Protein AF-A0A0S8H2I6-F1 (afdb_monomer)

Foldseek 3Di:
DVVPDDFFWAQDPQRDIDGDDDDPDDDPVDDDDDDQVVVVVVVVCLLVCVPHDPVVSVQQQAFDADPVRDTHQGGNQWGWDAALNWIKTWDKDADAQKIWIWIDGSVQRDIDIDIGRHRVQPPLQPCVLRDPLSGLVSLVCCLPPPCCVSDPDRQDDQDLPDALVNSLVSLVPDPDPSSSVSVLSNLNSVLSNCVVNVVLPSNVSSVVSSLVNFQDDAVVVVVPFAWFDWDWQDDAFDKDKDKGFDQFWFWKKKKAKAFADVPDGAKWKFKAQPVPRDTPGIDDPVQWDAQDKRSRITIHIDIDIDGGGMMMIIIGHHDQDGRPRHSTTAGRNSIHTMTMGGPGDPDDD

Solvent-accessible surface area (backbone atoms only — not comparable to full-atom values): 19709 Å² total; per-residue (Å²): 117,78,90,76,57,77,72,29,21,32,69,49,99,85,58,49,81,41,83,49,61,76,86,88,62,72,60,98,89,48,58,88,82,84,50,65,67,58,51,51,52,52,48,54,35,57,77,65,39,71,87,40,58,70,69,59,48,50,52,28,63,35,58,35,69,46,99,88,68,46,81,40,42,34,29,66,88,26,35,31,42,78,54,97,90,39,60,38,44,30,50,72,44,62,56,75,18,25,14,34,44,38,42,32,30,73,96,73,76,42,75,48,72,49,77,46,45,29,19,75,79,34,70,60,32,48,48,88,78,41,44,66,57,35,28,57,70,48,41,55,49,36,57,70,75,69,42,58,88,75,45,100,56,83,83,82,85,78,64,83,85,57,58,62,69,62,40,46,56,57,56,73,67,55,82,51,73,70,57,50,55,52,49,55,35,51,53,52,20,52,30,32,53,28,54,70,59,66,39,62,65,62,24,49,50,47,49,51,44,46,51,70,77,60,41,49,58,65,73,68,72,49,69,86,44,54,75,68,50,76,49,64,69,41,38,64,65,38,80,48,77,48,77,42,73,37,96,47,69,39,38,30,32,42,40,31,28,29,36,40,51,96,95,47,77,60,23,45,29,36,34,26,36,64,85,81,65,47,74,78,47,65,71,46,83,88,66,38,45,77,33,39,60,34,83,38,25,26,27,30,78,47,78,47,79,46,65,51,43,50,31,31,43,36,39,39,32,46,84,59,72,27,44,98,48,59,59,56,56,60,33,34,48,67,63,26,31,32,37,35,26,54,54,58,81,77,76,84,125

Radius of gyration: 23.84 Å; Cα contacts (8 Å, |Δi|>4): 651; chains: 1; bounding box: 60×49×67 Å

Sequence (349 aa):
MLSRLAKPYEIDQSGNVELGEYPTYFGTSAGLVSSAADLAEYYTAIDRNVFLSPEIQQLAFTPAISTAGDTLPYGLGWFTQDYLGVRLIWHYGYWTCNSSLIVKVPEQNLSFVILTNTNALSHGFSLGTGDVLTSPAAIAFLQTFVLPDKFAQPMPEIDWTVPEDAIIGQLDAIADPQLIELIKKELMAEWSIYNVRGDAETKGKLFRVYSQSFAKGGVRELSGLREIARIEEVGNSQDLTEEFSLSEDSEIRVYAVGEIVPGRVYDSGWIEDAGTGETVWQMTEANTEHAGGAVSNKRADQVITLRAGTYRLRYTSDRGHAFGDWQAFPPDDVFWGIVVFDATPRQRR

Secondary structure (DSSP, 8-state):
-GGGSPPPEEE-TTS-EEE-------SSSS-----HHHHHHHHHHHHTTSSS-HHHHHHHTSPPB-TTSPBPSB-SS-EEEEETTEEEEEEEEE-SS-EEEEEEEGGGTEEEEEEESSSTTTGGGTGGGS-GGGSHHHHHHHHHHTSGGG-SSPPPPP-TTS-HHHHHHHHHT---HHHHHHHHHHHHHHHHHHHHTT-HHHHHHHHHHHHHHT--SGGGGGTTSEEEEEE-S--TT-EEEEEEEESS-EEEEEEEEEEEETTEESSEEEEEETTT--EEEE--GGG-EE-SSSTTEEEEEEEEEE-SEEEEEEEE--SSEETTEESSPPPTT---EEEEEE-------

pLDDT: mean 93.0, std 7.24, range [37.38, 98.88]

Mean predicted aligned error: 5.42 Å

Nearest PDB structures (foldseek):
  1ei5-assembly1_A  TM=8.703E-01  e=1.756E-03  Brucella anthropi
  5awq-assembly1_A  TM=4.355E-01  e=3.680E-02  Arthrobacter globiformis
  1xu1-assembly1_A  TM=3.965E-01  e=4.852E-02  Mus musculus
  8dsn-assembly1_A  TM=3.966E-01  e=4.344E-02  Rattus norvegicus
  4gwm-assembly1_A  TM=3.354E-01  e=1.732E-01  Homo sapiens

Structure (mmCIF, N/CA/C/O backbone):
data_AF-A0A0S8H2I6-F1
#
_entry.id   AF-A0A0S8H2I6-F1
#
loop_
_atom_site.group_PDB
_atom_site.id
_atom_site.type_symbol
_atom_site.label_atom_id
_atom_site.label_alt_id
_atom_site.label_comp_id
_atom_site.label_asym_id
_atom_site.label_entity_id
_atom_site.label_seq_id
_atom_site.pdbx_PDB_ins_code
_atom_site.Cartn_x
_atom_site.Cartn_y
_atom_site.Cartn_z
_atom_site.occupancy
_atom_site.B_iso_or_equiv
_atom_site.auth_seq_id
_atom_site.auth_comp_id
_atom_site.auth_asym_id
_atom_site.auth_atom_id
_atom_site.pdbx_PDB_model_num
ATOM 1 N N . MET A 1 1 ? 20.048 18.349 -30.475 1.00 53.38 1 MET A N 1
ATOM 2 C CA . MET A 1 1 ? 19.687 17.699 -29.196 1.00 53.38 1 MET A CA 1
ATOM 3 C C . MET A 1 1 ? 18.181 17.777 -28.941 1.00 53.38 1 MET A C 1
ATOM 5 O O . MET A 1 1 ? 17.577 16.728 -28.800 1.00 53.38 1 MET A O 1
ATOM 9 N N . LEU A 1 2 ? 17.550 18.961 -29.019 1.00 60.31 2 LEU A N 1
ATOM 10 C CA . 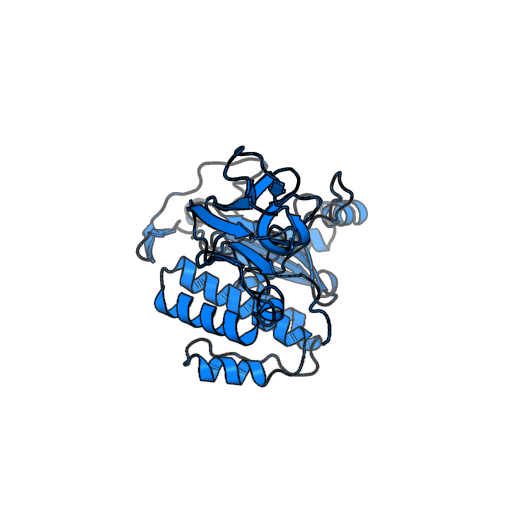LEU A 1 2 ? 16.093 19.130 -28.819 1.00 60.31 2 LEU A CA 1
ATOM 11 C C . LEU A 1 2 ? 15.193 18.347 -29.797 1.00 60.31 2 LEU A C 1
ATOM 13 O O . LEU A 1 2 ? 14.105 17.933 -29.425 1.00 60.31 2 LEU A O 1
ATOM 17 N N . SER A 1 3 ? 15.645 18.086 -31.028 1.00 70.25 3 SER A N 1
ATOM 18 C CA . SER A 1 3 ? 14.860 17.356 -32.040 1.00 70.25 3 SER A CA 1
ATOM 19 C C . SER A 1 3 ? 14.659 15.861 -31.755 1.00 70.25 3 SER A C 1
ATOM 21 O O . SER A 1 3 ? 13.902 15.216 -32.472 1.00 70.25 3 SER A O 1
ATOM 23 N N . ARG A 1 4 ? 15.352 15.299 -30.752 1.00 84.00 4 ARG A N 1
ATOM 24 C CA . ARG A 1 4 ? 15.238 13.882 -30.357 1.00 84.00 4 ARG A CA 1
ATOM 25 C C . ARG A 1 4 ? 14.504 13.690 -29.026 1.00 84.00 4 ARG A C 1
ATOM 27 O O . ARG A 1 4 ? 14.413 12.559 -28.564 1.00 84.00 4 ARG A O 1
ATOM 34 N N . LEU A 1 5 ? 14.012 14.766 -28.406 1.00 89.44 5 LEU A N 1
ATOM 35 C CA . LEU A 1 5 ? 13.217 14.654 -27.187 1.00 89.44 5 LEU A CA 1
ATOM 36 C C . LEU A 1 5 ? 11.829 14.106 -27.519 1.00 89.44 5 LEU A C 1
ATOM 38 O O . LEU A 1 5 ? 11.195 14.535 -28.486 1.00 89.44 5 LEU A O 1
ATOM 42 N N . ALA A 1 6 ? 11.362 13.159 -26.708 1.00 92.94 6 ALA A N 1
ATOM 43 C CA . ALA A 1 6 ? 9.978 12.719 -26.766 1.00 92.94 6 ALA A CA 1
ATOM 44 C C . ALA A 1 6 ? 9.063 13.896 -26.405 1.00 92.94 6 ALA A C 1
ATOM 46 O O . ALA A 1 6 ? 9.362 14.652 -25.480 1.00 92.94 6 ALA A O 1
ATOM 47 N N . LYS A 1 7 ? 7.948 14.047 -27.128 1.00 94.06 7 LYS A N 1
ATOM 48 C CA . LYS A 1 7 ? 6.952 15.068 -26.788 1.00 94.06 7 LYS A CA 1
ATOM 49 C C . LYS A 1 7 ? 6.357 14.763 -25.406 1.00 94.06 7 LYS A C 1
ATOM 51 O O . LYS A 1 7 ? 5.991 13.605 -25.201 1.00 94.06 7 LYS A O 1
ATOM 56 N N . PRO A 1 8 ? 6.257 15.752 -24.507 1.00 94.69 8 PRO A N 1
ATOM 57 C CA . PRO A 1 8 ? 5.658 15.586 -23.189 1.00 94.69 8 PRO A CA 1
ATOM 58 C C . PRO A 1 8 ? 4.136 15.487 -23.311 1.00 94.69 8 PRO A C 1
ATOM 60 O O . PRO A 1 8 ? 3.534 16.286 -24.029 1.00 94.69 8 PRO A O 1
ATOM 63 N N . TYR A 1 9 ? 3.519 14.537 -22.613 1.00 95.12 9 TYR A N 1
ATOM 64 C CA . TYR A 1 9 ? 2.065 14.446 -22.519 1.00 95.12 9 TYR A CA 1
ATOM 65 C C . TYR A 1 9 ? 1.595 14.330 -21.071 1.00 95.12 9 TYR A C 1
ATOM 67 O O . TYR A 1 9 ? 2.236 13.679 -20.244 1.00 95.12 9 TYR A O 1
ATOM 75 N N . GLU A 1 10 ? 0.443 14.930 -20.803 1.00 92.00 10 GLU A N 1
ATOM 76 C CA . GLU A 1 10 ? -0.303 14.814 -19.552 1.00 92.00 10 GLU A CA 1
ATOM 77 C C . GLU A 1 10 ? -1.594 14.042 -19.804 1.00 92.00 10 GLU A C 1
ATOM 79 O O . GLU A 1 10 ? -2.058 13.935 -20.942 1.00 92.00 10 GLU A O 1
ATOM 84 N N . ILE A 1 11 ? -2.150 13.480 -18.735 1.00 86.12 11 ILE A N 1
ATOM 85 C CA . ILE A 1 11 ? -3.463 12.846 -18.754 1.00 86.12 11 ILE A CA 1
ATOM 86 C C . ILE A 1 11 ? -4.372 13.721 -17.899 1.00 86.12 11 ILE A C 1
ATOM 88 O O . ILE A 1 11 ? -4.097 13.913 -16.712 1.00 86.12 11 ILE A O 1
ATOM 92 N N . ASP A 1 12 ? -5.407 14.295 -18.510 1.00 82.88 12 ASP A N 1
ATOM 93 C CA . ASP A 1 12 ? -6.373 15.128 -17.795 1.00 82.88 12 ASP A CA 1
ATOM 94 C C . ASP A 1 12 ? -7.268 14.284 -16.862 1.00 82.88 12 ASP A C 1
ATOM 96 O O . ASP A 1 12 ? -7.236 13.051 -16.856 1.00 82.88 12 ASP A O 1
ATOM 100 N N . GLN A 1 13 ? -8.116 14.945 -16.068 1.00 76.44 13 GLN A N 1
ATOM 101 C CA . GLN A 1 13 ? -9.042 14.261 -15.150 1.00 76.44 13 GLN A CA 1
ATOM 102 C C . GLN A 1 13 ? -10.087 13.380 -15.858 1.00 76.44 13 GLN A C 1
ATOM 104 O O . GLN A 1 13 ? -10.720 12.552 -15.211 1.00 76.44 13 GLN A O 1
ATOM 109 N N . SER A 1 14 ? -10.287 13.570 -17.164 1.00 78.94 14 SER A N 1
ATOM 110 C CA . SER A 1 14 ? -11.195 12.774 -17.996 1.00 78.94 14 SER A CA 1
ATOM 111 C C . SER A 1 14 ? -10.474 11.625 -18.716 1.00 78.94 14 SER A C 1
ATOM 113 O O . SER A 1 14 ? -11.109 10.896 -19.477 1.00 78.94 14 SER A O 1
ATOM 115 N N . GLY A 1 15 ? -9.164 11.455 -18.501 1.00 80.00 15 GLY A N 1
ATOM 116 C CA . GLY A 1 15 ? -8.346 10.437 -19.154 1.00 80.00 15 GLY A CA 1
ATOM 117 C C . GLY A 1 15 ? -7.851 10.812 -20.557 1.00 80.00 15 GLY A C 1
ATOM 118 O O . GLY A 1 15 ? -7.288 9.958 -21.245 1.00 80.00 15 GLY A O 1
ATOM 119 N N . ASN A 1 16 ? -8.039 12.056 -21.007 1.00 87.19 16 ASN A N 1
ATOM 120 C CA . ASN A 1 16 ? -7.559 12.505 -22.312 1.00 87.19 16 ASN A CA 1
ATOM 121 C C . ASN A 1 16 ? -6.059 12.794 -22.268 1.00 87.19 16 ASN A C 1
ATOM 123 O O . ASN A 1 16 ? -5.551 13.388 -21.319 1.00 87.19 16 ASN A O 1
ATOM 127 N N . VAL A 1 17 ? -5.357 12.407 -23.334 1.00 90.69 17 VAL A N 1
ATOM 128 C CA . VAL A 1 17 ? -3.927 12.680 -23.495 1.00 90.69 17 VAL A CA 1
ATOM 129 C C . VAL A 1 17 ? -3.740 14.036 -24.169 1.00 90.69 17 VAL A C 1
ATOM 131 O O . VAL A 1 17 ? -4.123 14.213 -25.328 1.00 90.69 17 VAL A O 1
ATOM 134 N N . GLU A 1 18 ? -3.098 14.969 -23.475 1.00 93.94 18 GLU A N 1
ATOM 135 C CA . GLU A 1 18 ? -2.852 16.330 -23.956 1.00 93.94 18 GLU A CA 1
ATOM 136 C C . GLU A 1 18 ? -1.356 16.645 -24.011 1.00 93.94 18 GLU A C 1
ATOM 138 O O . GLU A 1 18 ? -0.551 16.053 -23.294 1.00 93.94 18 GLU A O 1
ATOM 143 N N . LEU A 1 19 ? -0.957 17.559 -24.901 1.00 95.44 19 LEU A N 1
ATOM 144 C CA . LEU A 1 19 ? 0.434 18.006 -24.977 1.00 95.44 19 LEU A CA 1
ATOM 145 C C . LEU A 1 19 ? 0.762 18.831 -23.728 1.00 95.44 19 LEU A C 1
ATOM 147 O O . LEU A 1 19 ? 0.140 19.865 -23.506 1.00 95.44 19 LEU A O 1
ATOM 151 N N . GLY A 1 20 ? 1.761 18.397 -22.966 1.00 93.12 20 GLY A N 1
ATOM 152 C CA . GLY A 1 20 ? 2.201 19.094 -21.763 1.00 93.12 20 GLY A CA 1
ATOM 153 C C . GLY A 1 20 ? 3.473 19.915 -21.961 1.00 93.12 20 GLY A C 1
ATOM 154 O O . GLY A 1 20 ? 3.880 20.234 -23.085 1.00 93.12 20 GLY A O 1
ATOM 155 N N . GLU A 1 21 ? 4.135 20.238 -20.852 1.00 90.94 21 GLU A N 1
ATOM 156 C CA . GLU A 1 21 ? 5.370 21.022 -20.838 1.00 90.94 21 GLU A CA 1
ATOM 157 C C . GLU A 1 21 ? 6.612 20.168 -20.546 1.00 90.94 21 GLU A C 1
ATOM 159 O O . GLU A 1 21 ? 6.580 19.150 -19.850 1.00 90.94 21 GLU A O 1
ATOM 164 N N . TYR A 1 22 ? 7.757 20.591 -21.085 1.00 89.75 22 TYR A N 1
ATOM 165 C CA . TYR A 1 22 ? 9.032 19.979 -20.721 1.00 89.75 22 TYR A CA 1
ATOM 166 C C . TYR A 1 22 ? 9.434 20.385 -19.295 1.00 89.75 22 TYR A C 1
ATOM 168 O O . TYR A 1 22 ? 9.243 21.544 -18.923 1.00 89.75 22 TYR A O 1
ATOM 176 N N . PRO A 1 23 ? 10.073 19.490 -18.519 1.00 83.44 23 PRO A N 1
ATOM 177 C CA . PRO A 1 23 ? 10.643 19.854 -17.227 1.00 83.44 23 PRO A CA 1
ATOM 178 C C . PRO A 1 23 ? 11.638 21.006 -17.361 1.00 83.44 23 PRO A C 1
ATOM 180 O O . PRO A 1 23 ? 12.507 20.994 -18.234 1.00 83.44 23 PRO A O 1
ATOM 183 N N . THR A 1 24 ? 11.531 21.987 -16.469 1.00 86.81 24 THR A N 1
ATOM 184 C CA . THR A 1 24 ? 12.386 23.186 -16.463 1.00 86.81 24 THR A CA 1
ATOM 185 C C . THR A 1 24 ? 13.454 23.164 -15.370 1.00 86.81 24 THR A C 1
ATOM 187 O O . THR A 1 24 ? 14.323 24.032 -15.337 1.00 86.81 24 THR A O 1
ATOM 190 N N . TYR A 1 25 ? 13.422 22.167 -14.485 1.00 88.25 25 TYR A N 1
ATOM 191 C CA . TYR A 1 25 ? 14.364 22.019 -13.381 1.00 88.25 25 TYR A CA 1
ATOM 192 C C . TYR A 1 25 ? 15.457 20.996 -13.688 1.00 88.25 25 TYR A C 1
ATOM 194 O O . TYR A 1 25 ? 15.199 19.920 -14.230 1.00 88.25 25 TYR A O 1
ATOM 202 N N . PHE A 1 26 ? 16.666 21.317 -13.240 1.00 90.06 26 PHE A N 1
ATOM 203 C CA . PHE A 1 26 ? 17.804 20.413 -13.210 1.00 90.06 26 PHE A CA 1
ATOM 204 C C . PHE A 1 26 ? 18.563 20.596 -11.895 1.00 90.06 26 PHE A C 1
ATOM 206 O O . PHE A 1 26 ? 18.906 21.720 -11.523 1.00 90.06 26 PHE A O 1
ATOM 213 N N . GLY A 1 27 ? 18.841 19.498 -11.201 1.00 91.75 27 GLY A N 1
ATOM 214 C CA . GLY A 1 27 ? 19.544 19.488 -9.926 1.00 91.75 27 GLY A CA 1
ATOM 215 C C . GLY A 1 27 ? 20.014 18.090 -9.535 1.00 91.75 27 GLY A C 1
ATOM 216 O O . GLY A 1 27 ? 19.912 17.136 -10.300 1.00 91.75 27 GLY A O 1
ATOM 217 N N . THR A 1 28 ? 20.538 17.960 -8.318 1.00 90.94 28 THR A N 1
ATOM 218 C CA . THR A 1 28 ? 21.069 16.686 -7.802 1.00 90.94 28 THR A CA 1
ATOM 219 C C . THR A 1 28 ? 19.991 15.642 -7.512 1.00 90.94 28 THR A C 1
ATOM 221 O O . THR A 1 28 ? 20.315 14.465 -7.408 1.00 90.94 28 THR A O 1
ATOM 224 N N . SER A 1 29 ? 18.727 16.053 -7.390 1.00 88.94 29 SER A N 1
ATOM 225 C CA . SER A 1 29 ? 17.589 15.163 -7.141 1.00 88.94 29 SER A CA 1
ATOM 226 C C . SER A 1 29 ? 16.792 14.803 -8.399 1.00 88.94 29 SER A C 1
ATOM 228 O O . SER A 1 29 ? 16.103 13.788 -8.397 1.00 88.94 29 SER A O 1
ATOM 230 N N . ALA A 1 30 ? 16.842 15.623 -9.458 1.00 90.81 30 ALA A N 1
ATOM 231 C CA . ALA A 1 30 ? 16.014 15.447 -10.653 1.00 90.81 30 ALA A CA 1
ATOM 232 C C . ALA A 1 30 ? 16.525 16.250 -11.862 1.00 90.81 30 ALA A C 1
ATOM 234 O O . ALA A 1 30 ? 17.269 17.218 -11.720 1.00 90.81 30 ALA A O 1
ATOM 235 N N . GLY A 1 31 ? 16.063 15.879 -13.061 1.00 89.19 31 GLY A N 1
ATOM 236 C CA . GLY A 1 31 ? 16.286 16.628 -14.307 1.00 89.19 31 GLY A CA 1
ATOM 237 C C . GLY A 1 31 ? 17.248 15.974 -15.301 1.00 89.19 31 GLY A C 1
ATOM 238 O O . GLY A 1 31 ? 17.422 16.490 -16.403 1.00 89.19 31 GLY A O 1
ATOM 239 N N . LEU A 1 32 ? 17.855 14.830 -14.964 1.00 91.31 32 LEU A N 1
ATOM 240 C CA . LEU A 1 32 ? 18.628 14.056 -15.934 1.00 91.31 32 LEU A CA 1
ATOM 241 C C . LEU A 1 32 ? 17.714 13.580 -17.076 1.00 91.31 32 LEU A C 1
ATOM 243 O O . LEU A 1 32 ? 16.704 12.922 -16.838 1.00 91.31 32 LEU A O 1
ATOM 247 N N . VAL A 1 33 ? 18.100 13.885 -18.315 1.00 90.75 33 VAL A N 1
ATOM 248 C CA . VAL A 1 33 ? 17.405 13.442 -19.530 1.00 90.75 33 VAL A CA 1
ATOM 249 C C . VAL A 1 33 ? 18.309 12.479 -20.286 1.00 90.75 33 VAL A C 1
ATOM 251 O O . VAL A 1 33 ? 19.472 12.785 -20.545 1.00 90.75 33 VAL A O 1
ATOM 254 N N . SER A 1 34 ? 17.778 11.311 -20.639 1.00 93.06 34 SER A N 1
ATOM 255 C CA . SER A 1 34 ? 18.527 10.238 -21.292 1.00 93.06 34 SER A CA 1
ATOM 256 C C . SER A 1 34 ? 17.614 9.399 -22.194 1.00 93.06 34 SER A C 1
ATOM 258 O O . SER A 1 34 ? 16.415 9.665 -22.297 1.00 93.06 34 SER A O 1
ATOM 260 N N . SER A 1 35 ? 18.180 8.397 -22.864 1.00 94.50 35 SER A N 1
ATOM 261 C CA . SER A 1 35 ? 17.443 7.383 -23.618 1.00 94.50 35 SER A CA 1
ATOM 262 C C . SER A 1 35 ? 17.539 6.019 -22.931 1.00 94.50 35 SER A C 1
ATOM 264 O O . SER A 1 35 ? 18.439 5.779 -22.129 1.00 94.50 35 SER A O 1
ATOM 266 N N . ALA A 1 36 ? 16.633 5.093 -23.259 1.00 94.50 36 ALA A N 1
ATOM 267 C CA . ALA A 1 36 ? 16.700 3.735 -22.715 1.00 94.50 36 ALA A CA 1
ATOM 268 C C . ALA A 1 36 ? 18.013 3.022 -23.098 1.00 94.50 36 ALA A C 1
ATOM 270 O O . ALA A 1 36 ? 18.551 2.266 -22.296 1.00 94.50 36 ALA A O 1
ATOM 271 N N . ALA A 1 37 ? 18.556 3.307 -24.289 1.00 94.19 37 ALA A N 1
ATOM 272 C CA . ALA A 1 37 ? 19.836 2.763 -24.739 1.00 94.19 37 ALA A CA 1
ATOM 273 C C . ALA A 1 37 ? 21.013 3.299 -23.906 1.00 94.19 37 ALA A C 1
ATOM 275 O O . ALA A 1 37 ? 21.808 2.510 -23.404 1.00 94.19 37 ALA A O 1
ATOM 276 N N . ASP A 1 38 ? 21.076 4.616 -23.684 1.00 96.00 38 ASP A N 1
ATOM 277 C CA . ASP A 1 38 ? 22.132 5.225 -22.862 1.00 96.00 38 ASP A CA 1
ATOM 278 C C . ASP A 1 38 ? 22.060 4.733 -21.405 1.00 96.00 38 ASP A C 1
ATOM 280 O O . ASP A 1 38 ? 23.084 4.458 -20.780 1.00 96.00 38 ASP A O 1
ATOM 284 N N . LEU A 1 39 ? 20.850 4.574 -20.853 1.00 95.44 39 LEU A N 1
ATOM 285 C CA . LEU A 1 39 ? 20.667 4.004 -19.517 1.00 95.44 39 LEU A CA 1
ATOM 286 C C . LEU A 1 39 ? 21.068 2.525 -19.457 1.00 95.44 39 LEU A C 1
ATOM 288 O O . LEU A 1 39 ? 21.656 2.108 -18.463 1.00 95.44 39 LEU A O 1
ATOM 292 N N . ALA A 1 40 ? 20.819 1.734 -20.502 1.00 93.19 40 ALA A N 1
ATOM 293 C CA . ALA A 1 40 ? 21.291 0.351 -20.565 1.00 93.19 40 ALA A CA 1
ATOM 294 C C . ALA A 1 40 ? 22.833 0.267 -20.592 1.00 93.19 40 ALA A C 1
ATOM 296 O O . ALA A 1 40 ? 23.423 -0.585 -19.920 1.00 93.19 40 ALA A O 1
ATOM 297 N N . GLU A 1 41 ? 23.503 1.182 -21.301 1.00 95.19 41 GLU A N 1
ATOM 298 C CA . GLU A 1 41 ? 24.967 1.302 -21.267 1.00 95.19 41 GLU A CA 1
ATOM 299 C C . GLU A 1 41 ? 25.473 1.718 -19.880 1.00 95.19 41 GLU A C 1
ATOM 301 O O . GLU A 1 41 ? 26.393 1.095 -19.344 1.00 95.19 41 GLU A O 1
ATOM 306 N N . TYR A 1 42 ? 24.834 2.714 -19.259 1.00 93.75 42 TYR A N 1
ATOM 307 C CA . TYR A 1 42 ? 25.139 3.131 -17.889 1.00 93.75 42 TYR A CA 1
ATOM 308 C C . TYR A 1 42 ? 25.008 1.964 -16.899 1.00 93.75 42 TYR A C 1
ATOM 310 O O . TYR A 1 42 ? 25.864 1.768 -16.037 1.00 93.75 42 TYR A O 1
ATOM 318 N N . TYR A 1 43 ? 23.986 1.127 -17.064 1.00 91.00 43 TYR A N 1
ATOM 319 C CA . TYR A 1 43 ? 23.755 -0.039 -16.216 1.00 91.00 43 TYR A CA 1
ATOM 320 C C . TYR A 1 43 ? 24.794 -1.132 -16.433 1.00 91.00 43 TYR A C 1
ATOM 322 O O . TYR A 1 43 ? 25.280 -1.702 -15.461 1.00 91.00 43 TYR A O 1
ATOM 330 N N . THR A 1 44 ? 25.205 -1.351 -17.680 1.00 92.56 44 THR A N 1
ATOM 331 C CA . THR A 1 44 ? 26.326 -2.244 -17.996 1.00 92.56 44 THR A CA 1
ATOM 332 C C . THR A 1 44 ? 27.623 -1.757 -17.337 1.00 92.56 44 THR A C 1
ATOM 334 O O . THR A 1 44 ? 28.442 -2.561 -16.892 1.00 92.56 44 THR A O 1
ATOM 337 N N . ALA A 1 45 ? 27.828 -0.439 -17.249 1.00 94.75 45 ALA A N 1
ATOM 338 C CA . ALA A 1 45 ? 28.980 0.150 -16.570 1.00 94.75 45 ALA A CA 1
ATOM 339 C C . ALA A 1 45 ? 28.910 -0.003 -15.036 1.00 94.75 45 ALA A C 1
ATOM 341 O O . ALA A 1 45 ? 29.943 -0.264 -14.415 1.00 94.75 45 ALA A O 1
ATOM 342 N N . ILE A 1 46 ? 27.714 0.089 -14.436 1.00 93.19 46 ILE A N 1
ATOM 343 C CA . ILE A 1 46 ? 27.468 -0.254 -13.021 1.00 93.19 46 ILE A CA 1
ATOM 344 C C . ILE A 1 46 ? 27.821 -1.725 -12.760 1.00 93.19 46 ILE A C 1
ATOM 346 O O . ILE A 1 46 ? 28.564 -2.022 -11.828 1.00 93.19 46 ILE A O 1
ATOM 350 N N . ASP A 1 47 ? 27.355 -2.650 -13.602 1.00 91.69 47 ASP A N 1
ATOM 351 C CA . ASP A 1 47 ? 27.609 -4.092 -13.423 1.00 91.69 47 ASP A CA 1
ATOM 352 C C . ASP A 1 47 ? 29.099 -4.443 -13.520 1.00 91.69 47 ASP A C 1
ATOM 354 O O . ASP A 1 47 ? 29.569 -5.406 -12.922 1.00 91.69 47 ASP A O 1
ATOM 358 N N . ARG A 1 48 ? 29.866 -3.626 -14.248 1.00 94.25 48 ARG A N 1
ATOM 359 C CA . ARG A 1 48 ? 31.320 -3.756 -14.404 1.00 94.25 48 ARG A CA 1
ATOM 360 C C . ARG A 1 48 ? 32.126 -2.917 -13.413 1.00 94.25 48 ARG A C 1
ATOM 362 O O . ARG A 1 48 ? 33.343 -2.841 -13.569 1.00 94.25 48 ARG A O 1
ATOM 369 N N . ASN A 1 49 ? 31.477 -2.265 -12.445 1.00 95.56 49 ASN A N 1
ATOM 370 C CA . ASN A 1 49 ? 32.127 -1.403 -11.455 1.00 95.56 49 ASN A CA 1
ATOM 371 C C . ASN A 1 49 ? 33.043 -0.335 -12.091 1.00 95.56 49 ASN A C 1
ATOM 373 O O . ASN A 1 49 ? 34.115 -0.023 -11.578 1.00 95.56 49 ASN A O 1
ATOM 377 N N . VAL A 1 50 ? 32.633 0.232 -13.233 1.00 97.38 50 VAL A N 1
ATOM 378 C CA . VAL A 1 50 ? 33.447 1.211 -13.981 1.00 97.38 50 VAL A CA 1
ATOM 379 C C . VAL A 1 50 ? 33.648 2.505 -13.186 1.00 97.38 50 VAL A C 1
ATOM 381 O O . VAL A 1 50 ? 34.702 3.129 -13.284 1.00 97.38 50 VAL A O 1
ATOM 384 N N . PHE A 1 51 ? 32.640 2.917 -12.411 1.00 94.06 51 PHE A N 1
ATOM 385 C CA . PHE A 1 51 ? 32.643 4.196 -11.692 1.00 94.06 51 PHE A CA 1
ATOM 386 C C . PHE A 1 51 ? 33.013 4.073 -10.212 1.00 94.06 51 PHE A C 1
ATOM 388 O O . PHE A 1 51 ? 33.652 4.967 -9.663 1.00 94.06 51 PHE A O 1
ATOM 395 N N . LEU A 1 52 ? 32.586 2.990 -9.562 1.00 95.62 52 LEU A N 1
ATOM 396 C CA . LEU A 1 52 ? 32.732 2.755 -8.126 1.00 95.62 52 LEU A CA 1
ATOM 397 C C . LEU A 1 52 ? 33.390 1.399 -7.907 1.00 95.62 52 LEU A C 1
ATOM 399 O O . LEU A 1 52 ? 33.098 0.464 -8.649 1.00 95.62 52 LEU A O 1
ATOM 403 N N . SER A 1 53 ? 34.217 1.271 -6.865 1.00 96.88 53 SER A N 1
ATOM 404 C CA . SER A 1 53 ? 34.709 -0.049 -6.463 1.00 96.88 53 SER A CA 1
ATOM 405 C C . SER A 1 53 ? 33.536 -0.959 -6.061 1.00 96.88 53 SER A C 1
ATOM 407 O O . SER A 1 53 ? 32.486 -0.446 -5.647 1.00 96.88 53 SER A O 1
ATOM 409 N N . PRO A 1 54 ? 33.693 -2.293 -6.140 1.00 96.19 54 PRO A N 1
ATOM 410 C CA . PRO A 1 54 ? 32.650 -3.231 -5.726 1.00 96.19 54 PRO A CA 1
ATOM 411 C C . PRO A 1 54 ? 32.116 -2.956 -4.314 1.00 96.19 54 PRO A C 1
ATOM 413 O O . PRO A 1 54 ? 30.911 -3.019 -4.083 1.00 96.19 54 PRO A O 1
ATOM 416 N N . GLU A 1 55 ? 32.992 -2.576 -3.381 1.00 96.50 55 GLU A N 1
ATOM 417 C CA . GLU A 1 55 ? 32.641 -2.308 -1.984 1.00 96.50 55 GLU A CA 1
ATOM 418 C C . GLU A 1 55 ? 31.768 -1.054 -1.840 1.00 96.50 55 GLU A C 1
ATOM 420 O O . GLU A 1 55 ? 30.765 -1.073 -1.126 1.00 96.50 55 GLU A O 1
ATOM 425 N N . ILE A 1 56 ? 32.113 0.034 -2.540 1.00 95.44 56 ILE A N 1
ATOM 426 C CA . ILE A 1 56 ? 31.342 1.287 -2.496 1.00 95.44 56 ILE A CA 1
ATOM 427 C C . ILE A 1 56 ? 29.991 1.111 -3.195 1.00 95.44 56 ILE A C 1
ATOM 429 O O . ILE A 1 56 ? 28.973 1.607 -2.714 1.00 95.44 56 ILE A O 1
ATOM 433 N N . GLN A 1 57 ? 29.954 0.381 -4.310 1.00 95.25 57 GLN A N 1
ATOM 434 C CA . GLN A 1 57 ? 28.698 0.089 -4.995 1.00 95.25 57 GLN A CA 1
ATOM 435 C C . GLN A 1 57 ? 27.775 -0.778 -4.132 1.00 95.25 57 GLN A C 1
ATOM 437 O O . GLN A 1 57 ? 26.586 -0.488 -4.020 1.00 95.25 57 GLN A O 1
ATOM 442 N N . GLN A 1 58 ? 28.320 -1.799 -3.465 1.00 94.44 58 GLN A N 1
ATOM 443 C CA . GLN A 1 58 ? 27.542 -2.617 -2.539 1.00 94.44 58 GLN A CA 1
ATOM 444 C C . GLN A 1 58 ? 26.997 -1.783 -1.372 1.00 94.44 58 GLN A C 1
ATOM 446 O O . GLN A 1 58 ? 25.854 -2.001 -0.974 1.00 94.44 58 GLN A O 1
ATOM 451 N N . LEU A 1 59 ? 27.753 -0.802 -0.862 1.00 94.88 59 LEU A N 1
ATOM 452 C CA . LEU A 1 59 ? 27.248 0.132 0.149 1.00 94.88 59 LEU A CA 1
ATOM 453 C C . LEU A 1 59 ? 26.038 0.923 -0.368 1.00 94.88 59 LEU A C 1
ATOM 455 O O . LEU A 1 59 ? 25.057 1.063 0.356 1.00 94.88 59 LEU A O 1
ATOM 459 N N . ALA A 1 60 ? 26.063 1.386 -1.622 1.00 94.50 60 ALA A N 1
ATOM 460 C CA . ALA A 1 60 ? 24.931 2.106 -2.207 1.00 94.50 60 ALA A CA 1
ATOM 461 C C . ALA A 1 60 ? 23.665 1.243 -2.331 1.00 94.50 60 ALA A C 1
ATOM 463 O O . ALA A 1 60 ? 22.558 1.746 -2.161 1.00 94.50 60 ALA A O 1
ATOM 464 N N . PHE A 1 61 ? 23.835 -0.058 -2.571 1.00 95.50 61 PHE A N 1
ATOM 465 C CA . PHE A 1 61 ? 22.752 -1.039 -2.671 1.00 95.50 61 PHE A CA 1
ATOM 466 C C . PHE A 1 61 ? 22.362 -1.670 -1.329 1.00 95.50 61 PHE A C 1
ATOM 468 O O . PHE A 1 61 ? 21.557 -2.604 -1.310 1.00 95.50 61 PHE A O 1
ATOM 475 N N . THR A 1 62 ? 22.968 -1.249 -0.220 1.00 95.50 62 THR A N 1
ATOM 476 C CA . THR A 1 62 ? 22.670 -1.810 1.100 1.00 95.50 62 THR A CA 1
ATOM 477 C C . THR A 1 62 ? 21.521 -1.029 1.742 1.00 95.50 62 THR A C 1
ATOM 479 O O . THR A 1 62 ? 21.619 0.198 1.813 1.00 95.50 62 THR A O 1
ATOM 482 N N . PRO A 1 63 ? 20.459 -1.711 2.216 1.00 95.69 63 PRO A N 1
ATOM 483 C CA . PRO A 1 63 ? 19.391 -1.078 2.982 1.00 95.69 63 PRO A CA 1
ATOM 484 C C . PRO A 1 63 ? 19.937 -0.237 4.144 1.00 95.69 63 PRO A C 1
ATOM 486 O O . PRO A 1 63 ? 20.786 -0.700 4.911 1.00 95.69 63 PRO A O 1
ATOM 489 N N . ALA A 1 64 ? 19.453 0.994 4.294 1.00 94.62 64 ALA A N 1
ATOM 490 C CA . ALA A 1 64 ? 19.769 1.826 5.447 1.00 94.62 64 ALA A CA 1
ATOM 491 C C . ALA A 1 64 ? 19.027 1.340 6.703 1.00 94.62 64 ALA A C 1
ATOM 493 O O . ALA A 1 64 ? 17.962 0.730 6.618 1.00 94.62 64 ALA A O 1
ATOM 494 N N . ILE A 1 65 ? 19.576 1.653 7.879 1.00 93.81 65 ILE A N 1
ATOM 495 C CA . ILE A 1 65 ? 18.947 1.376 9.176 1.00 93.81 65 ILE A CA 1
ATOM 496 C C . ILE A 1 65 ? 18.451 2.694 9.776 1.00 93.81 65 ILE A C 1
ATOM 498 O O . ILE A 1 65 ? 19.195 3.677 9.820 1.00 93.81 65 ILE A O 1
ATOM 502 N N . SER A 1 66 ? 17.191 2.726 10.212 1.00 88.94 66 SER A N 1
ATOM 503 C CA . SER A 1 66 ? 16.570 3.887 10.850 1.00 88.94 66 SER A CA 1
ATOM 504 C C . SER A 1 66 ? 17.173 4.149 12.236 1.00 88.94 66 SER A C 1
ATOM 506 O O . SER A 1 66 ? 17.824 3.290 12.832 1.00 88.94 66 SER A O 1
ATOM 508 N N . THR A 1 67 ? 16.914 5.324 12.816 1.00 87.94 67 THR A N 1
ATOM 509 C CA . THR A 1 67 ? 17.323 5.617 14.204 1.00 87.94 67 THR A CA 1
ATOM 510 C C . THR A 1 67 ? 16.613 4.744 15.241 1.00 87.94 67 THR A C 1
ATOM 512 O O . THR A 1 67 ? 17.095 4.640 16.365 1.00 87.94 67 THR A O 1
ATOM 515 N N . ALA A 1 68 ? 15.483 4.132 14.875 1.00 83.50 68 ALA A N 1
ATOM 516 C CA . ALA A 1 68 ? 14.762 3.167 15.702 1.00 83.50 68 ALA A CA 1
ATOM 517 C C . ALA A 1 68 ? 15.297 1.728 15.544 1.00 83.50 68 ALA A C 1
ATOM 519 O O . ALA A 1 68 ? 14.912 0.849 16.307 1.00 83.50 68 ALA A O 1
ATOM 520 N N . GLY A 1 69 ? 16.224 1.492 14.605 1.00 87.75 69 GLY A N 1
ATOM 521 C CA . GLY A 1 69 ? 16.813 0.177 14.336 1.00 87.75 69 GLY A CA 1
ATOM 522 C C . GLY A 1 69 ? 16.125 -0.614 13.221 1.00 87.75 69 GLY A C 1
ATOM 523 O O . GLY A 1 69 ? 16.557 -1.726 12.921 1.00 87.75 69 GLY A O 1
ATOM 524 N N . ASP A 1 70 ? 15.103 -0.049 12.578 1.00 85.81 70 ASP A N 1
ATOM 525 C CA . ASP A 1 70 ? 14.380 -0.708 11.489 1.00 85.81 70 ASP A CA 1
ATOM 526 C C . ASP A 1 70 ? 15.185 -0.698 10.192 1.00 85.81 70 ASP A C 1
ATOM 528 O O . ASP A 1 70 ? 15.856 0.282 9.862 1.00 85.81 70 ASP A O 1
ATOM 532 N N . THR A 1 71 ? 15.071 -1.770 9.411 1.00 90.81 71 THR A N 1
ATOM 533 C CA . THR A 1 71 ? 15.625 -1.803 8.053 1.00 90.81 71 THR A CA 1
ATOM 534 C C . THR A 1 71 ? 14.705 -1.038 7.104 1.00 90.81 71 THR A C 1
ATOM 536 O O . THR A 1 71 ? 13.517 -1.337 7.013 1.00 90.81 71 THR A O 1
ATOM 539 N N . LEU A 1 72 ? 15.250 -0.051 6.395 1.00 91.62 72 LEU A N 1
ATOM 540 C CA . LEU A 1 72 ? 14.528 0.763 5.418 1.00 91.62 72 LEU A CA 1
ATOM 541 C C . LEU A 1 72 ? 14.609 0.128 4.023 1.00 91.62 72 LEU A C 1
ATOM 543 O O . LEU A 1 72 ? 15.641 -0.447 3.684 1.00 91.62 72 LEU A O 1
ATOM 547 N N . PRO A 1 73 ? 13.600 0.299 3.151 1.00 93.25 73 PRO A N 1
ATOM 548 C CA . PRO A 1 73 ? 13.613 -0.261 1.795 1.00 93.25 73 PRO A CA 1
ATOM 549 C C . PRO A 1 73 ? 14.522 0.524 0.824 1.00 93.25 73 PRO A C 1
ATOM 551 O O . PRO A 1 73 ? 14.309 0.512 -0.389 1.00 93.25 73 PRO A O 1
ATOM 554 N N . TYR A 1 74 ? 15.505 1.268 1.341 1.00 95.56 74 TYR A N 1
ATOM 555 C CA . TYR A 1 74 ? 16.284 2.245 0.584 1.00 95.56 74 TYR A CA 1
ATOM 556 C C . TYR A 1 74 ? 17.737 2.315 1.064 1.00 95.56 74 TYR A C 1
ATOM 558 O O . TYR A 1 74 ? 17.999 2.372 2.266 1.00 95.56 74 TYR A O 1
ATOM 566 N N . GLY A 1 75 ? 18.673 2.332 0.118 1.00 95.31 75 GLY A N 1
ATOM 567 C CA . GLY A 1 75 ? 20.101 2.580 0.312 1.00 95.31 75 GLY A CA 1
ATOM 568 C C . GLY A 1 75 ? 20.508 3.988 -0.133 1.00 95.31 75 GLY A C 1
ATOM 569 O O . GLY A 1 75 ? 19.751 4.950 -0.010 1.00 95.31 75 GLY A O 1
ATOM 570 N N . LEU A 1 76 ? 21.717 4.145 -0.679 1.00 94.56 76 LEU A N 1
ATOM 571 C CA . LEU A 1 76 ? 22.187 5.447 -1.171 1.00 94.56 76 LEU A CA 1
ATOM 572 C C . LEU A 1 76 ? 21.685 5.694 -2.597 1.00 94.56 76 LEU A C 1
ATOM 574 O O . LEU A 1 76 ? 22.379 5.405 -3.570 1.00 94.56 76 LEU A O 1
ATOM 578 N N . GLY A 1 77 ? 20.476 6.246 -2.710 1.00 93.25 77 GLY A N 1
ATOM 579 C CA . GLY A 1 77 ? 19.870 6.596 -3.999 1.00 93.25 77 GLY A CA 1
ATOM 580 C C . GLY A 1 77 ? 19.242 5.414 -4.742 1.00 93.25 77 GLY A C 1
ATOM 581 O O . GLY A 1 77 ? 18.988 5.525 -5.938 1.00 93.25 77 GLY A O 1
ATOM 582 N N . TRP A 1 78 ? 19.015 4.288 -4.057 1.00 96.31 78 TRP A N 1
ATOM 583 C CA . TRP A 1 78 ? 18.455 3.060 -4.625 1.00 96.31 78 TRP A CA 1
ATOM 584 C C . TRP A 1 78 ? 17.436 2.451 -3.677 1.00 96.31 78 TRP A C 1
ATOM 586 O O . TRP A 1 78 ? 17.733 2.278 -2.498 1.00 96.31 78 TRP A O 1
ATOM 596 N N . PHE A 1 79 ? 16.279 2.056 -4.200 1.00 97.81 79 PHE A N 1
ATOM 597 C CA . PHE A 1 79 ? 15.418 1.120 -3.493 1.00 97.81 79 PHE A CA 1
ATOM 598 C C . PHE A 1 79 ? 16.036 -0.274 -3.530 1.00 97.81 79 PHE A C 1
ATOM 600 O O . PHE A 1 79 ? 16.662 -0.684 -4.515 1.00 97.81 79 PHE A O 1
ATOM 607 N N . THR A 1 80 ? 15.849 -0.997 -2.435 1.00 96.62 80 THR A N 1
ATOM 608 C CA . THR A 1 80 ? 16.400 -2.330 -2.214 1.00 96.62 80 THR A CA 1
ATOM 609 C C . THR A 1 80 ? 15.289 -3.215 -1.685 1.00 96.62 80 THR A C 1
ATOM 611 O O . THR A 1 80 ? 14.690 -2.894 -0.659 1.00 96.62 80 THR A O 1
ATOM 614 N N . GLN A 1 81 ? 15.012 -4.317 -2.370 1.00 96.12 81 GLN A N 1
ATOM 615 C CA . GLN A 1 81 ? 13.919 -5.211 -2.013 1.00 96.12 81 GLN A CA 1
ATOM 616 C C . GLN A 1 81 ? 14.330 -6.657 -2.252 1.00 96.12 81 GLN A C 1
ATOM 618 O O . GLN A 1 81 ? 14.786 -6.996 -3.338 1.00 96.12 81 GLN A O 1
ATOM 623 N N . ASP A 1 82 ? 14.125 -7.516 -1.260 1.00 95.12 82 ASP A N 1
ATOM 624 C CA . ASP A 1 82 ? 14.227 -8.961 -1.430 1.00 95.12 82 ASP A CA 1
ATOM 625 C C . ASP A 1 82 ? 12.827 -9.540 -1.640 1.00 95.12 82 ASP A C 1
ATOM 627 O O . ASP A 1 82 ? 11.921 -9.327 -0.833 1.00 95.12 82 ASP A O 1
ATOM 631 N N . TYR A 1 83 ? 12.639 -10.283 -2.728 1.00 95.06 83 TYR A N 1
ATOM 632 C CA . TYR A 1 83 ? 11.364 -10.920 -3.042 1.00 95.06 83 TYR A CA 1
ATOM 633 C C . TYR A 1 83 ? 11.584 -12.351 -3.525 1.00 95.06 83 TYR A C 1
ATOM 635 O O . TYR A 1 83 ? 12.300 -12.581 -4.496 1.00 95.06 83 TYR A O 1
ATOM 643 N N . LEU A 1 84 ? 11.006 -13.332 -2.821 1.00 93.75 84 LEU A N 1
ATOM 644 C CA . LEU A 1 84 ? 11.172 -14.769 -3.110 1.00 93.75 84 LEU A CA 1
ATOM 645 C C . LEU A 1 84 ? 12.653 -15.194 -3.265 1.00 93.75 84 LEU A C 1
ATOM 647 O O . LEU A 1 84 ? 13.029 -15.997 -4.127 1.00 93.75 84 LEU A O 1
ATOM 651 N N . GLY A 1 85 ? 13.515 -14.617 -2.418 1.00 93.81 85 GLY A N 1
ATOM 652 C CA . GLY A 1 85 ? 14.961 -14.851 -2.431 1.00 93.81 85 GLY A CA 1
ATOM 653 C C . GLY A 1 85 ? 15.683 -14.268 -3.651 1.00 93.81 85 GLY A C 1
ATOM 654 O O . GLY A 1 85 ? 16.765 -14.741 -3.993 1.00 93.81 85 GLY A O 1
ATOM 655 N N . VAL A 1 86 ? 15.073 -13.305 -4.345 1.00 95.62 86 VAL A N 1
ATOM 656 C CA . VAL A 1 86 ? 15.680 -12.524 -5.426 1.00 95.62 86 VAL A CA 1
ATOM 657 C C . VAL A 1 86 ? 15.899 -11.103 -4.933 1.00 95.62 86 VAL A C 1
ATOM 659 O O . VAL A 1 86 ? 14.952 -10.460 -4.478 1.00 95.62 86 VAL A O 1
ATOM 662 N N . ARG A 1 87 ? 17.130 -10.607 -5.061 1.00 96.44 87 ARG A N 1
ATOM 663 C CA . ARG A 1 87 ? 17.462 -9.234 -4.704 1.00 96.44 87 ARG A CA 1
ATOM 664 C C . ARG A 1 87 ? 17.139 -8.308 -5.870 1.00 96.44 87 ARG A C 1
ATOM 666 O O . ARG A 1 87 ? 17.615 -8.489 -6.990 1.00 96.44 87 ARG A O 1
ATOM 673 N N . LEU A 1 88 ? 16.339 -7.291 -5.593 1.00 97.94 88 LEU A N 1
ATOM 674 C CA . LEU A 1 88 ? 15.913 -6.272 -6.540 1.00 97.94 88 LEU A CA 1
ATOM 675 C C . LEU A 1 88 ? 16.523 -4.935 -6.127 1.00 97.94 88 LEU A C 1
ATOM 677 O O . LEU A 1 88 ? 16.318 -4.461 -5.008 1.00 97.94 88 LEU A O 1
ATOM 681 N N . ILE A 1 89 ? 17.261 -4.317 -7.046 1.00 97.81 89 ILE A N 1
ATOM 682 C CA . ILE A 1 89 ? 17.812 -2.967 -6.883 1.00 97.81 89 ILE A CA 1
ATOM 683 C C . ILE A 1 89 ? 17.157 -2.076 -7.918 1.00 97.81 89 ILE A C 1
ATOM 685 O O . ILE A 1 89 ? 17.262 -2.343 -9.114 1.00 97.81 89 ILE A O 1
ATOM 689 N N . TRP A 1 90 ? 16.457 -1.039 -7.487 1.00 97.94 90 TRP A N 1
ATOM 690 C CA . TRP A 1 90 ? 15.588 -0.313 -8.400 1.00 97.94 90 TRP A CA 1
ATOM 691 C C . TRP A 1 90 ? 15.431 1.152 -8.026 1.00 97.94 90 TRP A C 1
ATOM 693 O O . TRP A 1 90 ? 15.805 1.602 -6.944 1.00 97.94 90 TRP A O 1
ATOM 703 N N . HIS A 1 91 ? 14.912 1.923 -8.970 1.00 97.31 91 HIS A N 1
ATOM 704 C CA . HIS A 1 91 ? 14.509 3.297 -8.732 1.00 97.31 91 HIS A CA 1
ATOM 705 C C . HIS A 1 91 ? 13.388 3.673 -9.691 1.00 97.31 91 HIS A C 1
ATOM 707 O O . HIS A 1 91 ? 13.240 3.095 -10.767 1.00 97.31 91 HIS A O 1
ATOM 713 N N . TYR A 1 92 ? 12.608 4.674 -9.321 1.00 97.19 92 TYR A N 1
ATOM 714 C CA . TYR A 1 92 ? 11.604 5.256 -10.196 1.00 97.19 92 TYR A CA 1
ATOM 715 C C . TYR A 1 92 ? 11.720 6.778 -10.184 1.00 97.19 92 TYR A C 1
ATOM 717 O O . TYR A 1 92 ? 12.327 7.368 -9.292 1.00 97.19 92 TYR A O 1
ATOM 725 N N . GLY A 1 93 ? 11.154 7.429 -11.185 1.00 95.56 93 GLY A N 1
ATOM 726 C CA . GLY A 1 93 ? 11.039 8.878 -11.214 1.00 95.56 93 GLY A CA 1
ATOM 727 C C . GLY A 1 93 ? 9.784 9.279 -11.956 1.00 95.56 93 GLY A C 1
ATOM 728 O O . GLY A 1 93 ? 9.310 8.541 -12.818 1.00 95.56 93 GLY A O 1
ATOM 729 N N . TYR A 1 94 ? 9.233 10.437 -11.621 1.00 94.12 94 TYR A N 1
ATOM 730 C CA . TYR A 1 94 ? 8.222 11.079 -12.444 1.00 94.12 94 TYR A CA 1
ATOM 731 C C . TYR A 1 94 ? 8.201 12.586 -12.218 1.00 94.12 94 TYR A C 1
ATOM 733 O O . TYR A 1 94 ? 8.625 13.087 -11.177 1.00 94.12 94 TYR A O 1
ATOM 741 N N . TRP A 1 95 ? 7.682 13.290 -13.215 1.00 91.06 95 TRP A N 1
ATOM 742 C CA . TRP A 1 95 ? 7.227 14.672 -13.107 1.00 91.06 95 TRP A CA 1
ATOM 743 C C . TRP A 1 95 ? 5.846 14.778 -13.754 1.00 91.06 95 TRP A C 1
ATOM 745 O O . TRP A 1 95 ? 5.091 13.821 -13.687 1.00 91.06 95 TRP A O 1
ATOM 755 N N . THR A 1 96 ? 5.484 15.900 -14.376 1.00 86.94 96 THR A N 1
ATOM 756 C CA . THR A 1 96 ? 4.131 16.114 -14.901 1.00 86.94 96 THR A CA 1
ATOM 757 C C . THR A 1 96 ? 3.929 15.297 -16.172 1.00 86.94 96 THR A C 1
ATOM 759 O O . THR A 1 96 ? 2.921 14.623 -16.332 1.00 86.94 96 THR A O 1
ATOM 762 N N . CYS A 1 97 ? 4.951 15.274 -17.033 1.00 92.94 97 CYS A N 1
ATOM 763 C CA . CYS A 1 97 ? 4.879 14.711 -18.382 1.00 92.94 97 CYS A CA 1
ATOM 764 C C . CYS A 1 97 ? 5.884 13.585 -18.661 1.00 92.94 97 CYS A C 1
ATOM 766 O O . CYS A 1 97 ? 6.228 13.315 -19.811 1.00 92.94 97 CYS A O 1
ATOM 768 N N . ASN A 1 98 ? 6.484 13.001 -17.632 1.00 93.88 98 ASN A N 1
ATOM 769 C CA . ASN A 1 98 ? 7.468 11.940 -17.810 1.00 93.88 98 ASN A CA 1
ATOM 770 C C . ASN A 1 98 ? 7.532 11.064 -16.576 1.00 93.88 98 ASN A C 1
ATOM 772 O O . ASN A 1 98 ? 7.242 11.507 -15.464 1.00 93.88 98 ASN A O 1
ATOM 776 N N . SER A 1 99 ? 7.935 9.824 -16.799 1.00 96.00 99 SER A N 1
ATOM 777 C CA . SER A 1 99 ? 8.202 8.877 -15.738 1.00 96.00 99 SER A CA 1
ATOM 778 C C . SER A 1 99 ? 9.151 7.790 -16.209 1.00 96.00 99 SER A C 1
ATOM 780 O O . SER A 1 99 ? 9.283 7.504 -17.402 1.00 96.00 99 SER A O 1
ATOM 782 N N . SER A 1 100 ? 9.850 7.208 -15.250 1.00 96.69 100 SER A N 1
ATOM 783 C CA . SER A 1 100 ? 10.824 6.155 -15.456 1.00 96.69 100 SER A CA 1
ATOM 784 C C . SER A 1 100 ? 10.720 5.116 -14.354 1.00 96.69 100 SER A C 1
ATOM 786 O O . SER A 1 100 ? 10.368 5.422 -13.211 1.00 96.69 100 SER A O 1
ATOM 788 N N . LEU A 1 101 ? 11.068 3.889 -14.718 1.00 97.94 101 LEU A N 1
ATOM 789 C CA . LEU A 1 101 ? 11.304 2.795 -13.793 1.00 97.94 101 LEU A CA 1
ATOM 790 C C . LEU A 1 101 ? 12.510 2.008 -14.295 1.00 97.94 101 LEU A C 1
ATOM 792 O O . LEU A 1 101 ? 12.629 1.698 -15.484 1.00 97.94 101 LEU A O 1
ATOM 796 N N . ILE A 1 102 ? 13.412 1.714 -13.372 1.00 96.88 102 ILE A N 1
ATOM 797 C CA . ILE A 1 102 ? 14.631 0.960 -13.625 1.00 96.88 102 ILE A CA 1
ATOM 798 C C . ILE A 1 102 ? 14.781 -0.105 -12.544 1.00 96.88 102 ILE A C 1
ATOM 800 O O . ILE A 1 102 ? 14.666 0.204 -11.361 1.00 96.88 102 ILE A O 1
ATOM 804 N N . VAL A 1 103 ? 15.009 -1.354 -12.948 1.00 97.94 103 VAL A N 1
ATOM 805 C CA . VAL A 1 103 ? 15.088 -2.517 -12.051 1.00 97.94 103 VAL A CA 1
ATOM 806 C C . VAL A 1 103 ? 16.300 -3.360 -12.431 1.00 97.94 103 VAL A C 1
ATOM 808 O O . VAL A 1 103 ? 16.491 -3.674 -13.603 1.00 97.94 103 VAL A O 1
ATOM 811 N N . LYS A 1 104 ? 17.119 -3.746 -11.454 1.00 96.88 104 LYS A N 1
ATOM 812 C CA . LYS A 1 104 ? 18.228 -4.695 -11.601 1.00 96.88 104 LYS A CA 1
ATOM 813 C C . LYS A 1 104 ? 17.956 -5.942 -10.780 1.00 96.88 104 LYS A C 1
ATOM 815 O O . LYS A 1 104 ? 17.502 -5.846 -9.640 1.00 96.88 104 LYS A O 1
ATOM 820 N N . VAL A 1 105 ? 18.333 -7.080 -11.354 1.00 97.06 105 VAL A N 1
ATOM 821 C CA . VAL A 1 105 ? 18.378 -8.384 -10.690 1.00 97.06 105 VAL A CA 1
ATOM 822 C C . VAL A 1 105 ? 19.814 -8.901 -10.782 1.00 97.06 105 VAL A C 1
ATOM 824 O O . VAL A 1 105 ? 20.156 -9.592 -11.751 1.00 97.06 105 VAL A O 1
ATOM 827 N N . PRO A 1 106 ? 20.695 -8.504 -9.843 1.00 93.94 106 PRO A N 1
ATOM 828 C CA . PRO A 1 106 ? 22.130 -8.764 -9.941 1.00 93.94 106 PRO A CA 1
ATOM 829 C C . PRO A 1 106 ? 22.468 -10.249 -10.094 1.00 93.94 106 PRO A C 1
ATOM 831 O O . PRO A 1 106 ? 23.290 -10.607 -10.934 1.00 93.94 106 PRO A O 1
ATOM 834 N N . GLU A 1 107 ? 21.788 -11.125 -9.350 1.00 93.69 107 GLU A N 1
ATOM 835 C CA . GLU A 1 107 ? 22.035 -12.572 -9.342 1.00 93.69 107 GLU A CA 1
ATOM 836 C C . GLU A 1 107 ? 21.727 -13.241 -10.688 1.00 93.69 107 GLU A C 1
ATOM 838 O O . GLU A 1 107 ? 22.232 -14.327 -10.964 1.00 93.69 107 GLU A O 1
ATOM 843 N N . GLN A 1 108 ? 20.914 -12.597 -11.528 1.00 95.12 108 GLN A N 1
ATOM 844 C CA . GLN A 1 108 ? 20.530 -13.094 -12.851 1.00 95.12 108 GLN A CA 1
ATOM 845 C C . GLN A 1 108 ? 21.170 -12.293 -13.993 1.00 95.12 108 GLN A C 1
ATOM 847 O O . GLN A 1 108 ? 20.937 -12.599 -15.160 1.00 95.12 108 GLN A O 1
ATOM 852 N N . ASN A 1 109 ? 21.983 -11.275 -13.680 1.00 93.75 109 ASN A N 1
ATOM 853 C CA . ASN A 1 109 ? 22.560 -10.354 -14.661 1.00 93.75 109 ASN A CA 1
ATOM 854 C C . ASN A 1 109 ? 21.493 -9.733 -15.591 1.00 93.75 109 ASN A C 1
ATOM 856 O O . ASN A 1 109 ? 21.701 -9.581 -16.797 1.00 93.75 109 ASN A O 1
ATOM 860 N N . LEU A 1 110 ? 20.328 -9.397 -15.024 1.00 95.81 110 LEU A N 1
ATOM 861 C CA . LEU A 1 110 ? 19.219 -8.766 -15.737 1.00 95.81 110 LEU A CA 1
ATOM 862 C C . LEU A 1 110 ? 19.048 -7.314 -15.299 1.00 95.81 110 LEU A C 1
ATOM 864 O O . LEU A 1 110 ? 19.199 -6.960 -14.128 1.00 95.81 110 LEU A O 1
ATOM 868 N N . SER A 1 111 ? 18.710 -6.461 -16.260 1.00 95.69 111 SER A N 1
ATOM 869 C CA . SER A 1 111 ? 18.316 -5.075 -16.024 1.00 95.69 111 SER A CA 1
ATOM 870 C C . SER A 1 111 ? 17.137 -4.721 -16.921 1.00 95.69 111 SER A C 1
ATOM 872 O O . SER A 1 111 ? 17.126 -5.055 -18.104 1.00 95.69 111 SER A O 1
ATOM 874 N N . PHE A 1 112 ? 16.162 -4.025 -16.355 1.00 97.25 112 PHE A N 1
ATOM 875 C CA . PHE A 1 112 ? 14.971 -3.535 -17.029 1.00 97.25 112 PHE A CA 1
ATOM 876 C C . PHE A 1 112 ? 14.940 -2.013 -16.941 1.00 97.25 112 PHE A C 1
ATOM 878 O O . PHE A 1 112 ? 15.116 -1.444 -15.865 1.00 97.25 112 PHE A O 1
ATOM 885 N N . VAL A 1 113 ? 14.742 -1.357 -18.083 1.00 97.31 113 VAL A N 1
ATOM 886 C CA . VAL A 1 113 ? 14.675 0.101 -18.196 1.00 97.31 113 VAL A CA 1
ATOM 887 C C . VAL A 1 113 ? 13.450 0.455 -19.018 1.00 97.31 113 VAL A C 1
ATOM 889 O O . VAL A 1 113 ? 13.335 0.050 -20.174 1.00 97.31 113 VAL A O 1
ATOM 892 N N . ILE A 1 114 ? 12.566 1.262 -18.442 1.00 97.38 114 ILE A N 1
ATOM 893 C CA . ILE A 1 114 ? 11.408 1.816 -19.135 1.00 97.38 114 ILE A CA 1
ATOM 894 C C . ILE A 1 114 ? 11.326 3.321 -18.872 1.00 97.38 114 ILE A C 1
ATOM 896 O O . ILE A 1 114 ? 11.448 3.792 -17.741 1.00 97.38 114 ILE A O 1
ATOM 900 N N . LEU A 1 115 ? 11.146 4.079 -19.952 1.00 96.81 115 LEU A N 1
ATOM 901 C CA . LEU A 1 115 ? 10.967 5.526 -19.945 1.00 96.81 115 LEU A CA 1
ATOM 902 C C . LEU A 1 115 ? 9.670 5.838 -20.680 1.00 96.81 115 LEU A C 1
ATOM 904 O O . LEU A 1 115 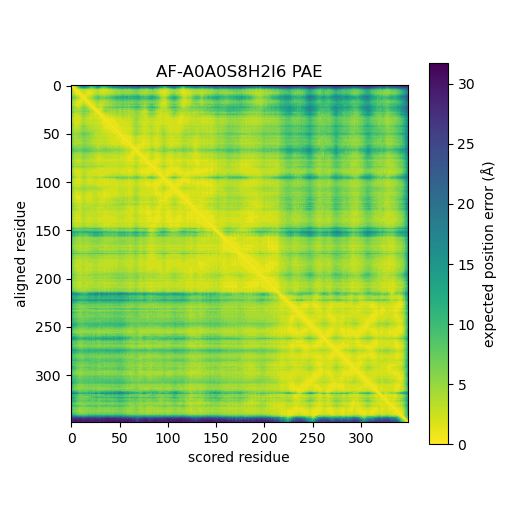? 9.459 5.340 -21.786 1.00 96.81 115 LEU A O 1
ATOM 908 N N . THR A 1 116 ? 8.826 6.680 -20.097 1.00 95.69 116 THR A N 1
ATOM 909 C CA . THR A 1 116 ? 7.597 7.142 -20.743 1.00 95.69 116 THR A CA 1
ATOM 910 C C . THR A 1 116 ? 7.505 8.660 -20.708 1.00 95.69 116 THR A C 1
ATOM 912 O O . THR A 1 116 ? 8.081 9.336 -19.854 1.00 95.69 116 THR A O 1
ATOM 915 N N . ASN A 1 117 ? 6.779 9.201 -21.677 1.00 95.00 117 ASN A N 1
ATOM 916 C CA . ASN A 1 117 ? 6.506 10.624 -21.841 1.00 95.00 117 ASN A CA 1
ATOM 917 C C . ASN A 1 117 ? 5.126 11.022 -21.289 1.00 95.00 117 ASN A C 1
ATOM 919 O O . ASN A 1 117 ? 4.483 11.925 -21.816 1.00 95.00 117 ASN A O 1
ATOM 923 N N . THR A 1 118 ? 4.695 10.322 -20.240 1.00 93.69 118 THR A N 1
ATOM 924 C CA . THR A 1 118 ? 3.615 10.693 -19.316 1.00 93.69 118 THR A CA 1
ATOM 925 C C . THR A 1 118 ? 4.095 10.383 -17.899 1.00 93.69 118 THR A C 1
ATOM 927 O O . THR A 1 118 ? 5.111 9.708 -17.734 1.00 93.69 118 THR A O 1
ATOM 930 N N . ASN A 1 119 ? 3.404 10.837 -16.858 1.00 92.56 119 ASN A N 1
ATOM 931 C CA . ASN A 1 119 ? 3.722 10.447 -15.476 1.00 92.56 119 ASN A CA 1
ATOM 932 C C . ASN A 1 119 ? 3.118 9.090 -15.056 1.00 92.56 119 ASN A C 1
ATOM 934 O O . ASN A 1 119 ? 3.397 8.592 -13.961 1.00 92.56 119 ASN A O 1
ATOM 938 N N . ALA A 1 120 ? 2.310 8.491 -15.935 1.00 91.88 120 ALA A N 1
ATOM 939 C CA . ALA A 1 120 ? 1.414 7.390 -15.616 1.00 91.88 120 ALA A CA 1
ATOM 940 C C . ALA A 1 120 ? 2.126 6.068 -15.312 1.00 91.88 120 ALA A C 1
ATOM 942 O O . ALA A 1 120 ? 1.508 5.202 -14.713 1.00 91.88 120 ALA A O 1
ATOM 943 N N . LEU A 1 121 ? 3.409 5.903 -15.667 1.00 94.19 121 LEU A N 1
ATOM 944 C CA . LEU A 1 121 ? 4.177 4.704 -15.303 1.00 94.19 121 LEU A CA 1
ATOM 945 C C . LEU A 1 121 ? 4.436 4.608 -13.792 1.00 94.19 121 LEU A C 1
ATOM 947 O O . LEU A 1 121 ? 4.605 3.503 -13.283 1.00 94.19 121 LEU A O 1
ATOM 951 N N . SER A 1 122 ? 4.499 5.749 -13.093 1.00 95.25 122 SER A N 1
ATOM 952 C CA . SER A 1 122 ? 4.992 5.799 -11.709 1.00 95.25 122 SER A CA 1
ATOM 953 C C . SER A 1 122 ? 4.068 6.535 -10.738 1.00 95.25 122 SER A C 1
ATOM 955 O O . SER A 1 122 ? 3.966 6.115 -9.588 1.00 95.25 122 SER A O 1
ATOM 957 N N . HIS A 1 123 ? 3.390 7.613 -11.160 1.00 91.19 123 HIS A N 1
ATOM 958 C CA . HIS A 1 123 ? 2.601 8.471 -10.260 1.00 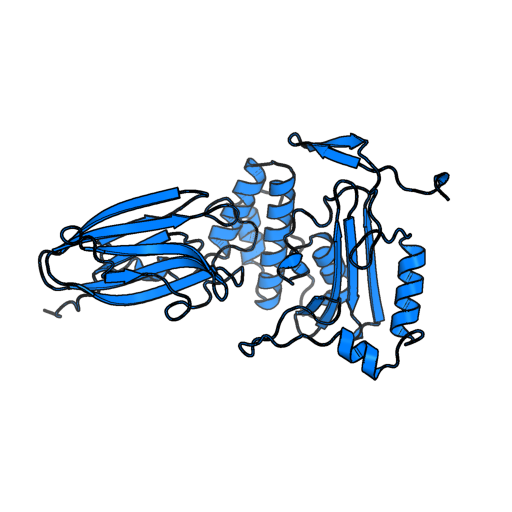91.19 123 HIS A CA 1
ATOM 959 C C . HIS A 1 123 ? 1.485 7.708 -9.527 1.00 91.19 123 HIS A C 1
ATOM 961 O O . HIS A 1 123 ? 1.277 7.909 -8.335 1.00 91.19 123 HIS A O 1
ATOM 967 N N . GLY A 1 124 ? 0.795 6.805 -10.226 1.00 89.25 124 GLY A N 1
ATOM 968 C CA . GLY A 1 124 ? -0.393 6.117 -9.718 1.00 89.25 124 GLY A CA 1
ATOM 969 C C . GLY A 1 124 ? -0.156 4.821 -8.942 1.00 89.25 124 GLY A C 1
ATOM 970 O O . GLY A 1 124 ? -1.124 4.145 -8.617 1.00 89.25 124 GLY A O 1
ATOM 971 N N . PHE A 1 125 ? 1.099 4.451 -8.680 1.00 91.94 125 PHE A N 1
ATOM 972 C CA . PHE A 1 125 ? 1.448 3.116 -8.179 1.00 91.94 125 PHE A CA 1
ATOM 973 C C . PHE A 1 125 ? 2.220 3.134 -6.859 1.00 91.94 125 PHE A C 1
ATOM 975 O O . PHE A 1 125 ? 2.788 2.124 -6.480 1.00 91.94 125 PHE A O 1
ATOM 982 N N . SER A 1 126 ? 2.301 4.260 -6.148 1.00 88.75 126 SER A N 1
ATOM 983 C CA . SER A 1 126 ? 2.865 4.317 -4.783 1.00 88.75 126 SER A CA 1
ATOM 984 C C . SER A 1 126 ? 4.253 3.686 -4.602 1.00 88.75 126 SER A C 1
ATOM 986 O O . SER A 1 126 ? 4.605 3.247 -3.515 1.00 88.75 126 SER A O 1
ATOM 988 N N . LEU A 1 127 ? 5.093 3.712 -5.640 1.00 93.44 127 LEU A N 1
ATOM 989 C CA . LEU A 1 127 ? 6.443 3.130 -5.617 1.00 93.44 127 LEU A CA 1
ATOM 990 C C . LEU A 1 127 ? 7.332 3.697 -4.491 1.00 93.44 127 LEU A C 1
ATOM 992 O O . LEU A 1 127 ? 8.280 3.056 -4.048 1.00 93.44 127 LEU A O 1
ATOM 996 N N . GLY A 1 128 ? 7.007 4.884 -3.974 1.00 91.56 128 GLY A N 1
ATOM 997 C CA . GLY A 1 128 ? 7.713 5.510 -2.854 1.00 91.56 128 GLY A CA 1
ATOM 998 C C . GLY A 1 128 ? 7.622 4.747 -1.537 1.00 91.56 128 GLY A C 1
ATOM 999 O O . GLY A 1 128 ? 8.442 4.986 -0.655 1.00 91.56 128 GLY A O 1
ATOM 1000 N N . THR A 1 129 ? 6.684 3.806 -1.404 1.00 87.44 129 THR A N 1
ATOM 1001 C CA . THR A 1 129 ? 6.593 2.929 -0.228 1.00 87.44 129 THR A CA 1
ATOM 1002 C C . THR A 1 129 ? 7.684 1.856 -0.203 1.00 87.44 129 THR A C 1
ATOM 1004 O O . THR A 1 129 ? 7.801 1.138 0.785 1.00 87.44 129 THR A O 1
ATOM 1007 N N . GLY A 1 130 ? 8.486 1.737 -1.268 1.00 92.62 130 GLY A N 1
ATOM 1008 C CA . GLY A 1 130 ? 9.598 0.795 -1.341 1.00 92.62 130 GLY A CA 1
ATOM 1009 C C . GLY A 1 130 ? 9.213 -0.627 -1.737 1.00 92.62 130 GLY A C 1
ATOM 1010 O O . GLY A 1 130 ? 9.971 -1.552 -1.461 1.00 92.62 130 GLY A O 1
ATOM 1011 N N . ASP A 1 131 ? 8.080 -0.799 -2.422 1.00 93.38 131 ASP A N 1
ATOM 1012 C CA . ASP A 1 131 ? 7.691 -2.065 -3.048 1.00 93.38 131 ASP A CA 1
ATOM 1013 C C . ASP A 1 131 ? 7.561 -1.885 -4.567 1.00 93.38 131 ASP A C 1
ATOM 1015 O O . ASP A 1 131 ? 6.682 -1.175 -5.045 1.00 93.38 131 ASP A O 1
ATOM 1019 N N . VAL A 1 132 ? 8.440 -2.524 -5.341 1.00 96.75 132 VAL A N 1
ATOM 1020 C CA . VAL A 1 132 ? 8.437 -2.443 -6.808 1.00 96.75 132 VAL A CA 1
ATOM 1021 C C . VAL A 1 132 ? 7.238 -3.168 -7.419 1.00 96.75 132 VAL A C 1
ATOM 1023 O O . VAL A 1 132 ? 6.828 -2.848 -8.534 1.00 96.75 132 VAL A O 1
ATOM 1026 N N . LEU A 1 133 ? 6.652 -4.127 -6.693 1.00 95.44 133 LEU A N 1
ATOM 1027 C CA . LEU A 1 133 ? 5.520 -4.936 -7.150 1.00 95.44 133 LEU A CA 1
ATOM 1028 C C . LEU A 1 133 ? 4.193 -4.177 -7.110 1.00 95.44 133 LEU A C 1
ATOM 1030 O O . LEU A 1 133 ? 3.157 -4.745 -7.430 1.00 95.44 133 LEU A O 1
ATOM 1034 N N . THR A 1 134 ? 4.196 -2.900 -6.741 1.00 93.69 134 THR A N 1
ATOM 1035 C CA . THR A 1 134 ? 3.054 -2.026 -7.008 1.00 93.69 134 THR A CA 1
ATOM 1036 C C . THR A 1 134 ? 3.011 -1.558 -8.467 1.00 93.69 134 THR A C 1
ATOM 1038 O O . THR A 1 134 ? 1.965 -1.109 -8.930 1.00 93.69 134 THR A O 1
ATOM 1041 N N . SER A 1 135 ? 4.121 -1.667 -9.216 1.00 96.12 135 SER A N 1
ATOM 1042 C CA . SER A 1 135 ? 4.176 -1.329 -10.641 1.00 96.12 135 SER A CA 1
ATOM 1043 C C . SER A 1 135 ? 3.740 -2.512 -11.516 1.00 96.12 135 SER A C 1
ATOM 1045 O O . SER A 1 135 ? 4.421 -3.544 -11.519 1.00 96.12 135 SER A O 1
ATOM 1047 N N . PRO A 1 136 ? 2.710 -2.346 -12.371 1.00 95.44 136 PRO A N 1
ATOM 1048 C CA . PRO A 1 136 ? 2.332 -3.361 -13.356 1.00 95.44 136 PRO A CA 1
ATOM 1049 C C . PRO A 1 136 ? 3.483 -3.734 -14.302 1.00 95.44 136 PRO A C 1
ATOM 1051 O O . PRO A 1 136 ? 3.661 -4.896 -14.656 1.00 95.44 136 PRO A O 1
ATOM 1054 N N . ALA A 1 137 ? 4.317 -2.757 -14.683 1.00 97.00 137 ALA A N 1
ATOM 1055 C CA . ALA A 1 137 ? 5.462 -2.993 -15.561 1.00 97.00 137 ALA A CA 1
ATOM 1056 C C . ALA A 1 137 ? 6.552 -3.835 -14.878 1.00 97.00 137 ALA A C 1
ATOM 1058 O O . ALA A 1 137 ? 7.167 -4.684 -15.526 1.00 97.00 137 ALA A O 1
ATOM 1059 N N . ALA A 1 138 ? 6.787 -3.619 -13.578 1.00 97.94 138 ALA A N 1
ATOM 1060 C CA . ALA A 1 138 ? 7.711 -4.444 -12.808 1.00 97.94 138 ALA A CA 1
ATOM 1061 C C . ALA A 1 138 ? 7.185 -5.868 -12.636 1.00 97.94 138 ALA A C 1
ATOM 1063 O O . ALA A 1 138 ? 7.946 -6.806 -12.849 1.00 97.94 138 ALA A O 1
ATOM 1064 N N . ILE A 1 139 ? 5.900 -6.027 -12.294 1.00 96.88 139 ILE A N 1
ATOM 1065 C CA . ILE A 1 139 ? 5.260 -7.343 -12.182 1.00 96.88 139 ILE A CA 1
ATOM 1066 C C . ILE A 1 139 ? 5.422 -8.100 -13.501 1.00 96.88 139 ILE A C 1
ATOM 1068 O O . ILE A 1 139 ? 6.032 -9.165 -13.498 1.00 96.88 139 ILE A O 1
ATOM 1072 N N . ALA A 1 140 ? 5.021 -7.511 -14.631 1.00 95.94 140 ALA A N 1
ATOM 1073 C CA . ALA A 1 140 ? 5.150 -8.149 -15.941 1.00 95.94 140 ALA A CA 1
ATOM 1074 C C . ALA A 1 140 ? 6.601 -8.566 -16.257 1.00 95.94 140 ALA A C 1
ATOM 1076 O O . ALA A 1 140 ? 6.843 -9.681 -16.725 1.00 95.94 140 ALA A O 1
ATOM 1077 N N . PHE A 1 141 ? 7.588 -7.710 -15.961 1.00 97.50 141 PHE A N 1
ATOM 1078 C CA . PHE A 1 141 ? 9.007 -8.046 -16.122 1.00 97.50 141 PHE A CA 1
ATOM 1079 C C . PHE A 1 141 ? 9.429 -9.226 -15.231 1.00 97.50 141 PHE A C 1
ATOM 1081 O O . PHE A 1 141 ? 10.052 -10.173 -15.715 1.00 97.50 141 PHE A O 1
ATOM 1088 N N . LEU A 1 142 ? 9.083 -9.191 -13.943 1.00 96.94 142 LEU A N 1
ATOM 1089 C CA . LEU A 1 142 ? 9.469 -10.221 -12.983 1.00 96.94 142 LEU A CA 1
ATOM 1090 C C . LEU A 1 142 ? 8.818 -11.568 -13.315 1.00 96.94 142 LEU A C 1
ATOM 1092 O O . LEU A 1 142 ? 9.509 -12.585 -13.351 1.00 96.94 142 LEU A O 1
ATOM 1096 N N . GLN A 1 143 ? 7.521 -11.566 -13.618 1.00 95.06 143 GLN A N 1
ATOM 1097 C CA . GLN A 1 143 ? 6.760 -12.745 -14.028 1.00 95.06 143 GLN A CA 1
ATOM 1098 C C . GLN A 1 143 ? 7.327 -13.382 -15.300 1.00 95.06 143 GLN A C 1
ATOM 1100 O O . GLN A 1 143 ? 7.432 -14.601 -15.376 1.00 95.06 143 GLN A O 1
ATOM 1105 N N . THR A 1 144 ? 7.748 -12.568 -16.273 1.00 94.62 144 THR A N 1
ATOM 1106 C CA . THR A 1 144 ? 8.225 -13.066 -17.571 1.00 94.62 144 THR A CA 1
ATOM 1107 C C . THR A 1 144 ? 9.670 -13.564 -17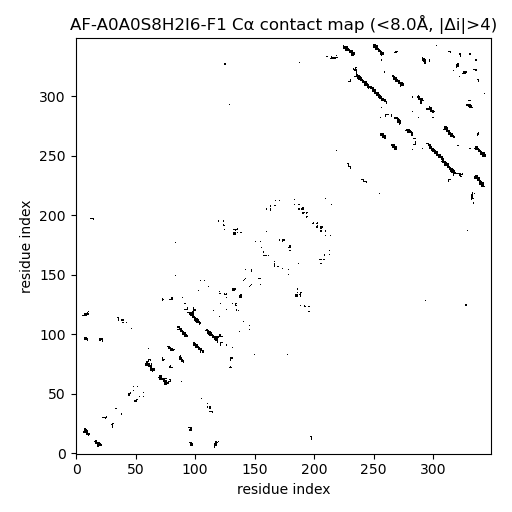.525 1.00 94.62 144 THR A C 1
ATOM 1109 O O . THR A 1 144 ? 9.990 -14.571 -18.151 1.00 94.62 144 THR A O 1
ATOM 1112 N N . PHE A 1 145 ? 10.563 -12.855 -16.826 1.00 96.00 145 PHE A N 1
ATOM 1113 C CA . PHE A 1 145 ? 12.011 -13.062 -16.975 1.00 96.00 145 PHE A CA 1
ATOM 1114 C C . PHE A 1 145 ? 12.733 -13.522 -15.709 1.00 96.00 145 PHE A C 1
ATOM 1116 O O . PHE A 1 145 ? 13.845 -14.027 -15.823 1.00 96.00 145 PHE A O 1
ATOM 1123 N N . VAL A 1 146 ? 12.150 -13.334 -14.520 1.00 96.25 146 VAL A N 1
ATOM 1124 C CA . VAL A 1 146 ? 12.887 -13.457 -13.245 1.00 96.25 146 VAL A CA 1
ATOM 1125 C C . VAL A 1 146 ? 12.359 -14.579 -12.358 1.00 96.25 146 VAL A C 1
ATOM 1127 O O . VAL A 1 146 ? 13.133 -15.256 -11.677 1.00 96.25 146 VAL A O 1
ATOM 1130 N N . LEU A 1 147 ? 11.039 -14.749 -12.341 1.00 95.06 147 LEU A N 1
ATOM 1131 C CA . LEU A 1 147 ? 10.311 -15.666 -11.474 1.00 95.06 147 LEU A CA 1
ATOM 1132 C C . LEU A 1 147 ? 9.856 -17.001 -12.098 1.00 95.06 147 LEU A C 1
ATOM 1134 O O . LEU A 1 147 ? 9.501 -17.860 -11.292 1.00 95.06 147 LEU A O 1
ATOM 1138 N N . PRO A 1 148 ? 9.864 -17.259 -13.429 1.00 91.94 148 PRO A N 1
ATOM 1139 C CA . PRO A 1 148 ? 9.386 -18.542 -13.963 1.00 91.94 148 PRO A CA 1
ATOM 1140 C C . PRO A 1 148 ? 10.013 -19.774 -13.297 1.00 91.94 148 PRO A C 1
ATOM 1142 O O . PRO A 1 148 ? 9.306 -20.714 -12.951 1.00 91.94 148 PRO A O 1
ATOM 1145 N N . ASP A 1 149 ? 11.319 -19.732 -13.021 1.00 88.56 149 ASP A N 1
ATOM 1146 C CA . ASP A 1 149 ? 12.051 -20.851 -12.413 1.00 88.56 149 ASP A CA 1
ATOM 1147 C C . ASP A 1 149 ? 11.885 -20.942 -10.882 1.00 88.56 149 ASP A C 1
ATOM 1149 O O . ASP A 1 149 ? 12.442 -21.837 -10.242 1.00 88.56 149 ASP A O 1
ATOM 1153 N N . LYS A 1 150 ? 11.155 -20.005 -10.260 1.00 89.00 150 LYS A N 1
ATOM 1154 C CA . LYS A 1 150 ? 10.890 -19.999 -8.811 1.00 89.00 150 LYS A CA 1
ATOM 1155 C C . LYS A 1 150 ? 9.681 -20.838 -8.423 1.00 89.00 150 LYS A C 1
ATOM 1157 O O . LYS A 1 150 ? 9.576 -21.216 -7.259 1.00 89.00 150 LYS A O 1
ATOM 1162 N N . PHE A 1 151 ? 8.806 -21.145 -9.374 1.00 88.62 151 PHE A N 1
ATOM 1163 C CA . PHE A 1 151 ? 7.570 -21.872 -9.127 1.00 88.62 151 PHE A CA 1
ATOM 1164 C C . PHE A 1 151 ? 7.604 -23.237 -9.812 1.00 88.62 151 PHE A C 1
ATOM 1166 O O . PHE A 1 151 ? 8.092 -23.389 -10.928 1.00 88.62 151 PHE A O 1
ATOM 1173 N N . ALA A 1 152 ? 7.073 -24.258 -9.136 1.00 84.69 152 ALA A N 1
ATOM 1174 C CA . ALA A 1 152 ? 6.989 -25.608 -9.701 1.00 84.69 152 ALA A CA 1
ATOM 1175 C C . ALA A 1 152 ? 5.927 -25.722 -10.809 1.00 84.69 152 ALA A C 1
ATOM 1177 O O . ALA A 1 152 ? 5.948 -26.669 -11.597 1.00 84.69 152 ALA A O 1
ATOM 1178 N N . GLN A 1 153 ? 4.980 -24.785 -10.840 1.00 83.12 153 GLN A N 1
ATOM 1179 C CA . GLN A 1 153 ? 3.913 -24.706 -11.827 1.00 83.12 153 GLN A CA 1
ATOM 1180 C C . GLN A 1 153 ? 4.106 -23.456 -12.689 1.00 83.12 153 GLN A C 1
ATOM 1182 O O . GLN A 1 153 ? 4.609 -22.450 -12.180 1.00 83.12 153 GLN A O 1
ATOM 1187 N N . PRO A 1 154 ? 3.694 -23.493 -13.970 1.00 85.75 154 PRO A N 1
ATOM 1188 C CA . PRO A 1 154 ? 3.628 -22.292 -14.786 1.00 85.75 154 PRO A CA 1
ATOM 1189 C C . PRO A 1 154 ? 2.800 -21.215 -14.092 1.00 85.75 154 PRO A C 1
ATOM 1191 O O . PRO A 1 154 ? 1.804 -21.512 -13.430 1.00 85.75 154 PRO A O 1
ATOM 1194 N N . MET A 1 155 ? 3.211 -19.966 -14.272 1.00 88.69 155 MET A N 1
ATOM 1195 C CA . MET A 1 155 ? 2.475 -18.834 -13.738 1.00 88.69 155 MET A CA 1
ATOM 1196 C C . MET A 1 155 ? 1.087 -18.762 -14.400 1.00 88.69 155 MET A C 1
ATOM 1198 O O . MET A 1 155 ? 1.014 -18.838 -15.629 1.00 88.69 155 MET A O 1
ATOM 1202 N N . PRO A 1 156 ? -0.007 -18.677 -13.625 1.00 88.94 156 PRO A N 1
ATOM 1203 C CA . PRO A 1 156 ? -1.347 -18.597 -14.175 1.00 88.94 156 PRO A CA 1
ATOM 1204 C C . PRO A 1 156 ? -1.552 -17.231 -14.828 1.00 88.94 156 PRO A C 1
ATOM 1206 O O . PRO A 1 156 ? -1.182 -16.206 -14.260 1.00 88.94 156 PRO A O 1
ATOM 1209 N N . GLU A 1 157 ? -2.172 -17.221 -16.004 1.00 89.50 157 GLU A N 1
ATOM 1210 C CA . GLU A 1 157 ? -2.711 -16.000 -16.599 1.00 89.50 157 GLU A CA 1
ATOM 1211 C C . GLU A 1 157 ? -4.123 -15.792 -16.050 1.00 89.50 157 GLU A C 1
ATOM 1213 O O . GLU A 1 157 ? -4.996 -16.639 -16.256 1.00 89.50 157 GLU A O 1
ATOM 1218 N N . ILE A 1 158 ? -4.338 -14.690 -15.331 1.00 94.56 158 ILE A N 1
ATOM 1219 C CA . ILE A 1 158 ? -5.655 -14.339 -14.800 1.00 94.56 158 ILE A CA 1
ATOM 1220 C C . ILE A 1 158 ? -6.334 -13.366 -15.755 1.00 94.56 158 ILE A C 1
ATOM 1222 O O . ILE A 1 158 ? -5.821 -12.284 -16.038 1.00 94.56 158 ILE A O 1
ATOM 1226 N N . ASP A 1 159 ? -7.521 -13.728 -16.237 1.00 95.50 159 ASP A N 1
ATOM 1227 C CA . ASP A 1 159 ? -8.341 -12.796 -17.005 1.00 95.50 159 ASP A CA 1
ATOM 1228 C C . ASP A 1 159 ? -9.135 -11.903 -16.046 1.00 95.50 159 ASP A C 1
ATOM 1230 O O . ASP A 1 159 ? -10.209 -12.266 -15.569 1.00 95.50 159 ASP A O 1
ATOM 1234 N N . TRP A 1 160 ? -8.614 -10.710 -15.767 1.00 95.38 160 TRP A N 1
ATOM 1235 C CA . TRP A 1 160 ? -9.259 -9.720 -14.898 1.00 95.38 160 TRP A CA 1
ATOM 1236 C C . TRP A 1 160 ? -10.514 -9.075 -15.517 1.00 95.38 160 TRP A C 1
ATOM 1238 O O . TRP A 1 160 ? -11.218 -8.307 -14.850 1.00 95.38 160 TRP A O 1
ATOM 1248 N N . THR A 1 161 ? -10.830 -9.357 -16.786 1.00 93.62 161 THR A N 1
ATOM 1249 C CA . THR A 1 161 ? -11.966 -8.753 -17.501 1.00 93.62 161 THR A CA 1
ATOM 1250 C C . THR A 1 161 ? -13.274 -9.523 -17.316 1.00 93.62 161 THR A C 1
ATOM 1252 O O . THR A 1 161 ? -14.346 -8.923 -17.431 1.00 93.62 161 THR A O 1
ATOM 1255 N N . VAL A 1 162 ? -13.215 -10.802 -16.927 1.00 96.94 162 VAL A N 1
ATOM 1256 C CA . VAL A 1 162 ? -14.403 -11.646 -16.703 1.00 96.94 162 VAL A CA 1
ATOM 1257 C C . VAL A 1 162 ? -15.195 -11.235 -15.439 1.00 96.94 162 VAL A C 1
ATOM 1259 O O . VAL A 1 162 ? -14.739 -10.378 -14.666 1.00 96.94 162 VAL A O 1
ATOM 1262 N N . PRO A 1 163 ? -16.412 -11.782 -15.227 1.00 97.69 163 PRO A N 1
ATOM 1263 C CA . PRO A 1 163 ? -17.199 -11.548 -14.012 1.00 97.69 163 PRO A CA 1
ATOM 1264 C C . PRO A 1 163 ? -16.493 -11.981 -12.714 1.00 97.69 163 PRO A C 1
ATOM 1266 O O . PRO A 1 163 ? -15.600 -12.823 -12.730 1.00 97.69 163 PRO A O 1
ATOM 1269 N N . GLU A 1 164 ? -16.910 -11.403 -11.582 1.00 98.00 164 GLU A N 1
ATOM 1270 C CA . GLU A 1 164 ? -16.259 -11.568 -10.267 1.00 98.00 164 GLU A CA 1
ATOM 1271 C C . GLU A 1 164 ? -16.109 -13.029 -9.832 1.00 98.00 164 GLU A C 1
ATOM 1273 O O . GLU A 1 164 ? -15.029 -13.437 -9.413 1.00 98.00 164 GLU A O 1
ATOM 1278 N N . ASP A 1 165 ? -17.167 -13.827 -9.971 1.00 97.62 165 ASP A N 1
ATOM 1279 C CA . ASP A 1 165 ? -17.195 -15.243 -9.598 1.00 97.62 165 ASP A CA 1
ATOM 1280 C C . ASP A 1 165 ? -16.216 -16.084 -10.429 1.00 97.62 165 ASP A C 1
ATOM 1282 O O . ASP A 1 165 ? -15.558 -16.981 -9.901 1.00 97.62 165 ASP A O 1
ATOM 1286 N N . ALA A 1 166 ? -16.062 -15.757 -11.713 1.00 97.94 166 ALA A N 1
ATOM 1287 C CA . ALA A 1 166 ? -15.096 -16.407 -12.589 1.00 97.94 166 ALA A CA 1
ATOM 1288 C C . ALA A 1 166 ? -13.644 -16.005 -12.274 1.00 97.94 166 ALA A C 1
ATOM 1290 O O . ALA A 1 166 ? -12.750 -16.838 -12.423 1.00 97.94 166 ALA A O 1
ATOM 1291 N N . ILE A 1 167 ? -13.387 -14.772 -11.818 1.00 98.12 167 ILE A N 1
ATOM 1292 C CA . ILE A 1 167 ? -12.054 -14.381 -11.324 1.00 98.12 167 ILE A CA 1
ATOM 1293 C C . ILE A 1 167 ? -11.744 -15.145 -10.033 1.00 98.12 167 ILE A C 1
ATOM 1295 O O . ILE A 1 167 ? -10.687 -15.759 -9.926 1.00 98.12 167 ILE A O 1
ATOM 1299 N N . ILE A 1 168 ? -12.676 -15.174 -9.077 1.00 97.69 168 ILE A N 1
ATOM 1300 C CA . ILE A 1 168 ? -12.501 -15.893 -7.804 1.00 97.69 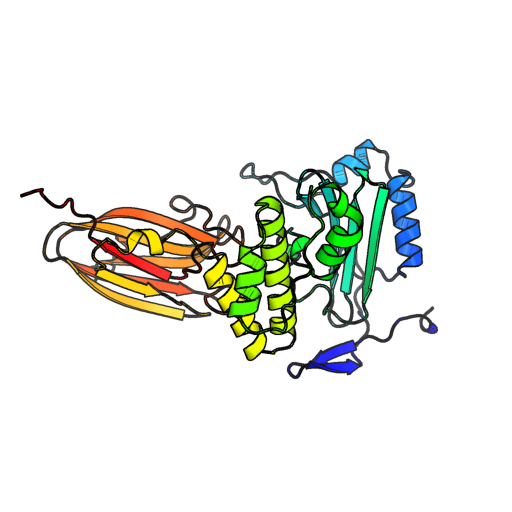168 ILE A CA 1
ATOM 1301 C C . ILE A 1 168 ? -12.246 -17.382 -8.050 1.00 97.69 168 ILE A C 1
ATOM 1303 O O . ILE A 1 168 ? -11.311 -17.938 -7.485 1.00 97.69 168 ILE A O 1
ATOM 1307 N N . GLY A 1 169 ? -12.982 -18.009 -8.973 1.00 97.38 169 GLY A N 1
ATOM 1308 C CA . GLY A 1 169 ? -12.737 -19.399 -9.357 1.00 97.38 169 GLY A CA 1
ATOM 1309 C C . GLY A 1 169 ? -11.341 -19.650 -9.947 1.00 97.38 169 GLY A C 1
ATOM 1310 O O . GLY A 1 169 ? -10.780 -20.723 -9.730 1.00 97.38 169 GLY A O 1
ATOM 1311 N N . GLN A 1 170 ? -10.753 -18.677 -10.660 1.00 97.25 170 GLN A N 1
ATOM 1312 C CA . GLN A 1 170 ? -9.357 -18.760 -11.116 1.00 97.25 170 GLN A CA 1
ATOM 1313 C C . GLN A 1 170 ? -8.378 -18.664 -9.939 1.00 97.25 170 GLN A C 1
ATOM 1315 O O . GLN A 1 170 ? -7.414 -19.425 -9.893 1.00 97.25 170 GLN A O 1
ATOM 1320 N N . LEU A 1 171 ? -8.635 -17.771 -8.975 1.00 96.56 171 LEU A N 1
ATOM 1321 C CA . LEU A 1 171 ? -7.799 -17.604 -7.781 1.00 96.56 171 LEU A CA 1
ATOM 1322 C C . LEU A 1 171 ? -7.835 -18.841 -6.874 1.00 96.56 171 LEU A C 1
ATOM 1324 O O . LEU A 1 171 ? -6.786 -19.308 -6.438 1.00 96.56 171 LEU A O 1
ATOM 1328 N N . ASP A 1 172 ? -9.018 -19.417 -6.652 1.00 95.50 172 ASP A N 1
ATOM 1329 C CA . ASP A 1 172 ? -9.217 -20.619 -5.831 1.00 95.50 172 ASP A CA 1
ATOM 1330 C C . ASP A 1 172 ? -8.505 -21.859 -6.401 1.00 95.50 172 ASP A C 1
ATOM 1332 O O . ASP A 1 172 ? -8.200 -22.804 -5.670 1.00 95.50 172 ASP A O 1
ATOM 1336 N N . ALA A 1 173 ? -8.217 -21.870 -7.707 1.00 94.75 173 ALA A N 1
ATOM 1337 C CA . ALA A 1 173 ? -7.479 -22.948 -8.358 1.00 94.75 173 ALA A CA 1
ATOM 1338 C C . ALA A 1 173 ? -5.959 -22.898 -8.091 1.00 94.75 173 ALA A C 1
ATOM 1340 O O . ALA A 1 173 ? -5.257 -23.876 -8.366 1.00 94.75 173 ALA A O 1
ATOM 1341 N N . ILE A 1 174 ? -5.436 -21.788 -7.557 1.00 93.88 174 ILE A N 1
ATOM 1342 C CA . ILE A 1 174 ? -4.008 -21.607 -7.281 1.00 93.88 174 ILE A CA 1
ATOM 1343 C C . ILE A 1 174 ? -3.672 -22.217 -5.918 1.00 93.88 174 ILE A C 1
ATOM 1345 O O . ILE A 1 174 ? -4.037 -21.696 -4.868 1.00 93.88 174 ILE A O 1
ATOM 1349 N N . ALA A 1 175 ? -2.923 -23.320 -5.929 1.00 91.69 175 ALA A N 1
ATOM 1350 C CA . ALA A 1 175 ? -2.555 -24.027 -4.702 1.00 91.69 175 ALA A CA 1
ATOM 1351 C C . ALA A 1 175 ? -1.298 -23.471 -4.007 1.00 91.69 175 ALA A C 1
ATOM 1353 O O . ALA A 1 175 ? -1.123 -23.687 -2.809 1.00 91.69 175 ALA A O 1
ATOM 1354 N N . ASP A 1 176 ? -0.398 -22.817 -4.748 1.00 92.62 176 ASP A N 1
ATOM 1355 C CA . ASP A 1 176 ? 0.893 -22.357 -4.226 1.00 92.62 176 ASP A CA 1
ATOM 1356 C C . ASP A 1 176 ? 0.740 -21.037 -3.433 1.00 92.62 176 ASP A C 1
ATOM 1358 O O . ASP A 1 176 ? 0.371 -20.014 -4.022 1.00 92.62 176 ASP A O 1
ATOM 1362 N N . PRO A 1 177 ? 1.053 -21.017 -2.118 1.00 91.50 177 PRO A N 1
ATOM 1363 C CA . PRO A 1 177 ? 0.923 -19.824 -1.280 1.00 91.50 177 PRO A CA 1
ATOM 1364 C C . PRO A 1 177 ? 1.837 -18.654 -1.674 1.00 91.50 177 PRO A C 1
ATOM 1366 O O . PRO A 1 177 ? 1.529 -17.504 -1.379 1.00 91.50 177 PRO A O 1
ATOM 1369 N N . GLN A 1 178 ? 2.980 -18.907 -2.312 1.00 92.56 178 GLN A N 1
ATOM 1370 C CA . GLN A 1 178 ? 3.851 -17.826 -2.783 1.00 92.56 178 GLN A CA 1
ATOM 1371 C C . GLN A 1 178 ? 3.313 -17.220 -4.077 1.00 92.56 178 GLN A C 1
ATOM 1373 O O . GLN A 1 178 ? 3.402 -16.009 -4.285 1.00 92.56 178 GLN A O 1
ATOM 1378 N N . LEU A 1 179 ? 2.722 -18.058 -4.930 1.00 92.88 179 LEU A N 1
ATOM 1379 C CA . LEU A 1 179 ? 2.116 -17.614 -6.175 1.00 92.88 179 LEU A CA 1
ATOM 1380 C C . LEU A 1 179 ? 0.842 -16.809 -5.921 1.00 92.88 179 LEU A C 1
ATOM 1382 O O . LEU A 1 179 ? 0.657 -15.760 -6.530 1.00 92.88 179 LEU A O 1
ATOM 1386 N N . ILE A 1 180 ? -0.005 -17.243 -4.984 1.00 92.88 180 ILE A N 1
ATOM 1387 C CA . ILE A 1 180 ? -1.217 -16.492 -4.636 1.00 92.88 180 ILE A CA 1
ATOM 1388 C C . ILE A 1 180 ? -0.884 -15.097 -4.078 1.00 92.88 180 ILE A C 1
ATOM 1390 O O . ILE A 1 180 ? -1.578 -14.138 -4.402 1.00 92.88 180 ILE A O 1
ATOM 1394 N N . GLU A 1 181 ? 0.212 -14.939 -3.326 1.00 92.12 181 GLU A N 1
ATOM 1395 C CA . GLU A 1 181 ? 0.669 -13.620 -2.859 1.00 92.12 181 GLU A CA 1
ATOM 1396 C C . GLU A 1 181 ? 1.184 -12.729 -4.003 1.00 92.12 181 GLU A C 1
ATOM 1398 O O . GLU A 1 181 ? 0.980 -11.514 -3.981 1.00 92.12 181 GLU A O 1
ATOM 1403 N N . LEU A 1 182 ? 1.816 -13.305 -5.032 1.00 93.88 182 LEU A N 1
ATOM 1404 C CA . LEU A 1 182 ? 2.176 -12.563 -6.246 1.00 93.88 182 LEU A CA 1
ATOM 1405 C C . LEU A 1 182 ? 0.927 -12.109 -7.014 1.00 93.88 182 LEU A C 1
ATOM 1407 O O . LEU A 1 182 ? 0.834 -10.946 -7.396 1.00 93.88 182 LEU A O 1
ATOM 1411 N N . ILE A 1 183 ? -0.052 -12.998 -7.185 1.00 95.38 183 ILE A N 1
ATOM 1412 C CA . ILE A 1 183 ? -1.309 -12.699 -7.885 1.00 95.38 183 ILE A CA 1
ATOM 1413 C C . ILE A 1 183 ? -2.165 -11.692 -7.102 1.00 95.38 183 ILE A C 1
ATOM 1415 O O . ILE A 1 183 ? -2.787 -10.817 -7.699 1.00 95.38 183 ILE A O 1
ATOM 1419 N N . LYS A 1 184 ? -2.140 -11.723 -5.763 1.00 94.62 184 LYS A N 1
ATOM 1420 C CA . LYS A 1 184 ? -2.721 -10.669 -4.913 1.00 94.62 184 LYS A CA 1
ATOM 1421 C C . LYS A 1 184 ? -2.107 -9.303 -5.233 1.00 94.62 184 LYS A C 1
ATOM 1423 O O . LYS A 1 184 ? -2.828 -8.304 -5.284 1.00 94.62 184 LYS A O 1
ATOM 1428 N N . LYS A 1 185 ? -0.787 -9.245 -5.455 1.00 93.81 185 LYS A N 1
ATOM 1429 C CA . LYS A 1 185 ? -0.103 -8.003 -5.838 1.00 93.81 185 LYS A CA 1
ATOM 1430 C C . LYS A 1 185 ? -0.460 -7.556 -7.252 1.00 93.81 185 LYS A C 1
ATOM 1432 O O . LYS A 1 185 ? -0.732 -6.375 -7.448 1.00 93.81 185 LYS A O 1
ATOM 1437 N N . GLU A 1 186 ? -0.537 -8.491 -8.194 1.00 95.31 186 GLU A N 1
ATOM 1438 C CA . GLU A 1 186 ? -0.997 -8.231 -9.561 1.00 95.31 186 GLU A CA 1
ATOM 1439 C C . GLU A 1 186 ? -2.419 -7.656 -9.586 1.00 95.31 186 GLU A C 1
ATOM 1441 O O . GLU A 1 186 ? -2.630 -6.599 -10.174 1.00 95.31 186 GLU A O 1
ATOM 1446 N N . LEU A 1 187 ? -3.366 -8.257 -8.856 1.00 95.69 187 LEU A N 1
ATOM 1447 C CA . LEU A 1 187 ? -4.736 -7.749 -8.728 1.00 95.69 187 LEU A CA 1
ATOM 1448 C C . LEU A 1 187 ? -4.771 -6.291 -8.248 1.00 95.69 187 LEU A C 1
ATOM 1450 O O . LEU A 1 187 ? -5.541 -5.480 -8.758 1.00 95.69 187 LEU A O 1
ATOM 1454 N N . MET A 1 188 ? -3.946 -5.940 -7.261 1.00 93.19 188 MET A N 1
ATOM 1455 C CA . MET A 1 188 ? -3.893 -4.571 -6.738 1.00 93.19 188 MET A CA 1
ATOM 1456 C C . MET A 1 188 ? -3.179 -3.592 -7.680 1.00 93.19 188 MET A C 1
ATOM 1458 O O . MET A 1 188 ? -3.512 -2.402 -7.695 1.00 93.19 188 MET A O 1
ATOM 1462 N N . ALA A 1 189 ? -2.242 -4.073 -8.498 1.00 93.25 189 ALA A N 1
ATOM 1463 C CA . ALA A 1 189 ? -1.645 -3.289 -9.573 1.00 93.25 189 ALA A CA 1
ATOM 1464 C C . ALA A 1 189 ? -2.675 -3.022 -10.686 1.00 93.25 189 ALA A C 1
ATOM 1466 O O . ALA A 1 189 ? -2.824 -1.877 -11.110 1.00 93.25 189 ALA A O 1
ATOM 1467 N N . GLU A 1 190 ? -3.463 -4.028 -11.076 1.00 94.31 190 GLU A N 1
ATOM 1468 C CA . GLU A 1 190 ? -4.600 -3.882 -11.995 1.00 94.31 190 GLU A CA 1
ATOM 1469 C C . GLU A 1 190 ? -5.652 -2.917 -11.442 1.00 94.31 190 GLU A C 1
ATOM 1471 O O . GLU A 1 190 ? -6.048 -1.965 -12.113 1.00 94.31 190 GLU A O 1
ATOM 1476 N N . TRP A 1 191 ? -6.042 -3.075 -10.176 1.00 93.81 191 TRP A N 1
ATOM 1477 C CA . TRP A 1 191 ? -6.927 -2.130 -9.494 1.00 93.81 191 TRP A CA 1
ATOM 1478 C C . TRP A 1 191 ? -6.395 -0.693 -9.570 1.00 93.81 191 TRP A C 1
ATOM 1480 O O . TRP A 1 191 ? -7.151 0.227 -9.889 1.00 93.81 191 TRP A O 1
ATOM 1490 N N . SER A 1 192 ? -5.088 -0.500 -9.356 1.00 90.81 192 SER A N 1
ATOM 1491 C CA . SER A 1 192 ? -4.435 0.811 -9.459 1.00 90.81 192 SER A CA 1
ATOM 1492 C C . SER A 1 192 ? -4.499 1.383 -10.879 1.00 90.81 192 SER A C 1
ATOM 1494 O O . SER A 1 192 ? -4.733 2.580 -11.036 1.00 90.81 192 SER A O 1
ATOM 1496 N N . ILE A 1 193 ? -4.378 0.552 -11.925 1.00 91.50 193 ILE A N 1
ATOM 1497 C CA . ILE A 1 193 ? -4.543 0.987 -13.325 1.00 91.50 193 ILE A CA 1
ATOM 1498 C C . ILE A 1 193 ? -5.937 1.587 -13.539 1.00 91.50 193 ILE A C 1
ATOM 1500 O O . ILE A 1 193 ? -6.056 2.686 -14.088 1.00 91.50 193 ILE A O 1
ATOM 1504 N N . TYR A 1 194 ? -6.994 0.899 -13.099 1.00 91.31 194 TYR A N 1
ATOM 1505 C CA . TYR A 1 194 ? -8.370 1.386 -13.261 1.00 91.31 194 TYR A CA 1
ATOM 1506 C C . TYR A 1 194 ? -8.686 2.569 -12.341 1.00 91.31 194 TYR A C 1
ATOM 1508 O O . TYR A 1 194 ? -9.428 3.465 -12.742 1.00 91.31 194 TYR A O 1
ATOM 1516 N N . ASN A 1 195 ? -8.058 2.637 -11.163 1.00 87.00 195 ASN A N 1
ATOM 1517 C CA . ASN A 1 195 ? -8.128 3.804 -10.288 1.00 87.00 195 ASN A CA 1
ATOM 1518 C C . ASN A 1 195 ? -7.568 5.059 -10.972 1.00 87.00 195 ASN A C 1
ATOM 1520 O O . ASN A 1 195 ? -8.242 6.083 -11.028 1.00 87.00 195 ASN A O 1
ATOM 1524 N N . VAL A 1 196 ? -6.373 4.961 -11.562 1.00 85.06 196 VAL A N 1
ATOM 1525 C CA . VAL A 1 196 ? -5.730 6.071 -12.289 1.00 85.06 196 VAL A CA 1
ATOM 1526 C C . VAL A 1 196 ? -6.535 6.488 -13.520 1.00 85.06 196 VAL A C 1
ATOM 1528 O O . VAL A 1 196 ? -6.570 7.667 -13.858 1.00 85.06 196 VAL A O 1
ATOM 1531 N N . ARG A 1 197 ? -7.200 5.538 -14.186 1.00 86.44 197 ARG A N 1
ATOM 1532 C CA . ARG A 1 197 ? -8.067 5.807 -15.345 1.00 86.44 197 ARG A CA 1
ATOM 1533 C C . ARG A 1 197 ? -9.431 6.401 -14.983 1.00 86.44 197 ARG A C 1
ATOM 1535 O O . ARG A 1 197 ? -10.153 6.798 -15.891 1.00 86.44 197 ARG A O 1
ATOM 1542 N N . GLY A 1 198 ? -9.806 6.430 -13.703 1.00 85.56 198 GLY A N 1
ATOM 1543 C CA . GLY A 1 198 ? -11.134 6.874 -13.273 1.00 85.56 198 GLY A CA 1
ATOM 1544 C C . GLY A 1 198 ? -12.265 5.889 -13.596 1.00 85.56 198 GLY A C 1
ATOM 1545 O O . GLY A 1 198 ? -13.433 6.274 -13.583 1.00 85.56 198 GLY A O 1
ATOM 1546 N N . ASP A 1 199 ? -11.953 4.619 -13.869 1.00 90.44 199 ASP A N 1
ATOM 1547 C CA . ASP A 1 199 ? -12.953 3.575 -14.116 1.00 90.44 199 ASP A CA 1
ATOM 1548 C C . ASP A 1 199 ? -13.442 2.988 -12.783 1.00 90.44 199 ASP A C 1
ATOM 1550 O O . ASP A 1 199 ? -12.931 1.983 -12.278 1.00 90.44 199 ASP A O 1
ATOM 1554 N N . ALA A 1 200 ? -14.430 3.657 -12.188 1.00 89.88 200 ALA A N 1
ATOM 1555 C CA . ALA A 1 200 ? -14.984 3.290 -10.888 1.00 89.88 200 ALA A CA 1
ATOM 1556 C C . ALA A 1 200 ? -15.665 1.909 -10.881 1.00 89.88 200 ALA A C 1
ATOM 1558 O O . ALA A 1 200 ? -15.646 1.229 -9.852 1.00 89.88 200 ALA A O 1
ATOM 1559 N N . GLU A 1 201 ? -16.250 1.483 -12.004 1.00 93.25 201 GLU A N 1
ATOM 1560 C CA . GLU A 1 201 ? -16.947 0.199 -12.103 1.00 93.25 201 GLU A CA 1
ATOM 1561 C C . GLU A 1 201 ? -15.945 -0.956 -12.042 1.00 93.25 201 GLU A C 1
ATOM 1563 O O . GLU A 1 201 ? -16.049 -1.822 -11.165 1.00 93.25 201 GLU A O 1
ATOM 1568 N N . THR A 1 202 ? -14.924 -0.929 -12.904 1.00 94.44 202 THR A N 1
ATOM 1569 C CA . THR A 1 202 ? -13.896 -1.975 -12.936 1.00 94.44 202 THR A CA 1
ATOM 1570 C C . THR A 1 202 ? -13.044 -1.952 -11.669 1.00 94.44 202 THR A C 1
ATOM 1572 O O . THR A 1 202 ? -12.805 -3.005 -11.075 1.00 94.44 202 THR A O 1
ATOM 1575 N N . LYS A 1 203 ? -12.664 -0.762 -11.177 1.00 92.19 203 LYS A N 1
ATOM 1576 C CA . LYS A 1 203 ? -11.987 -0.594 -9.877 1.00 92.19 203 LYS A CA 1
ATOM 1577 C C . LYS A 1 203 ? -12.798 -1.245 -8.749 1.00 92.19 203 LYS A C 1
ATOM 1579 O O . LYS A 1 203 ? -12.256 -2.019 -7.961 1.00 92.19 203 LYS A O 1
ATOM 1584 N N . GLY A 1 204 ? -14.101 -0.965 -8.673 1.00 93.44 204 GLY A N 1
ATOM 1585 C CA . GLY A 1 204 ? -14.987 -1.531 -7.656 1.00 93.44 204 GLY A CA 1
ATOM 1586 C C . GLY A 1 204 ? -15.106 -3.054 -7.751 1.00 93.44 204 GLY A C 1
ATOM 1587 O O . GLY A 1 204 ? -15.061 -3.735 -6.726 1.00 93.44 204 GLY A O 1
ATOM 1588 N N . LYS A 1 205 ? -15.196 -3.594 -8.974 1.00 96.56 205 LYS A N 1
ATOM 1589 C CA . LYS A 1 205 ? -15.205 -5.040 -9.247 1.00 96.56 205 LYS A CA 1
ATOM 1590 C C . LYS A 1 205 ? -13.951 -5.725 -8.701 1.00 96.56 205 LYS A C 1
ATOM 1592 O O . LYS A 1 205 ? -14.049 -6.660 -7.910 1.00 96.56 205 LYS A O 1
ATOM 1597 N N . LEU A 1 206 ? -12.770 -5.231 -9.079 1.00 96.31 206 LEU A N 1
ATOM 1598 C CA . LEU A 1 206 ? -11.489 -5.800 -8.648 1.00 96.31 206 LEU A CA 1
ATOM 1599 C C . LEU A 1 206 ? -11.301 -5.703 -7.130 1.00 96.31 206 LEU A C 1
ATOM 1601 O O . LEU A 1 206 ? -10.800 -6.636 -6.506 1.00 96.31 206 LEU A O 1
ATOM 1605 N N . PHE A 1 207 ? -11.774 -4.619 -6.511 1.00 94.06 207 PHE A N 1
ATOM 1606 C CA . PHE A 1 207 ? -11.716 -4.479 -5.058 1.00 94.06 207 PHE A CA 1
ATOM 1607 C C . PHE A 1 207 ? -12.621 -5.480 -4.325 1.00 94.06 207 PHE A C 1
ATOM 1609 O O . PHE A 1 207 ? -12.234 -6.014 -3.284 1.00 94.06 207 PHE A O 1
ATOM 1616 N N . ARG A 1 208 ? -13.813 -5.781 -4.861 1.00 94.94 208 ARG A N 1
ATOM 1617 C CA . ARG A 1 208 ? -14.683 -6.833 -4.307 1.00 94.94 208 ARG A CA 1
ATOM 1618 C C . ARG A 1 208 ? -14.038 -8.210 -4.417 1.00 94.94 208 ARG A C 1
ATOM 1620 O O . ARG A 1 208 ? -14.032 -8.932 -3.424 1.00 94.94 208 ARG A O 1
ATOM 1627 N N . VAL A 1 209 ? -13.422 -8.530 -5.559 1.00 97.00 209 VAL A N 1
ATOM 1628 C CA . VAL A 1 209 ? -12.627 -9.761 -5.725 1.00 97.00 209 VAL A CA 1
ATOM 1629 C C . VAL A 1 209 ? -11.515 -9.833 -4.678 1.00 97.00 209 VAL A C 1
ATOM 1631 O O . VAL A 1 209 ? -11.384 -10.856 -4.003 1.00 97.00 209 VAL A O 1
ATOM 1634 N N . TYR A 1 210 ? -10.756 -8.746 -4.488 1.00 95.00 210 TYR A N 1
ATOM 1635 C CA . TYR A 1 210 ? -9.708 -8.674 -3.467 1.00 95.00 210 TYR A CA 1
ATOM 1636 C C . TYR A 1 210 ? -10.275 -8.945 -2.069 1.00 95.00 210 TYR A C 1
ATOM 1638 O O . TYR A 1 210 ? -9.775 -9.791 -1.329 1.00 95.00 210 TYR A O 1
ATOM 1646 N N . SER A 1 211 ? -11.365 -8.260 -1.727 1.00 92.31 211 SER A N 1
ATOM 1647 C CA . SER A 1 211 ? -11.992 -8.325 -0.406 1.00 92.31 211 SER A CA 1
ATOM 1648 C C . SER A 1 211 ? -12.595 -9.699 -0.103 1.00 92.31 211 SER A C 1
ATOM 1650 O O . SER A 1 211 ? -12.619 -10.123 1.050 1.00 92.31 211 SER A O 1
ATOM 1652 N N . GLN A 1 212 ? -13.084 -10.409 -1.118 1.00 93.12 212 GLN A N 1
ATOM 1653 C CA . GLN A 1 212 ? 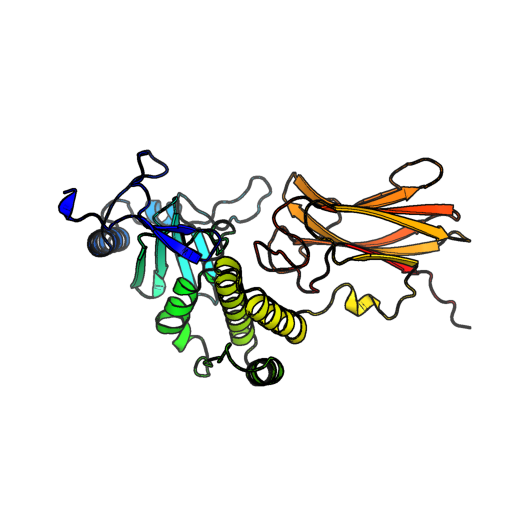-13.623 -11.760 -0.960 1.00 93.12 212 GLN A CA 1
ATOM 1654 C C . GLN A 1 212 ? -12.516 -12.819 -0.887 1.00 93.12 212 GLN A C 1
ATOM 1656 O O . GLN A 1 212 ? -12.606 -13.730 -0.068 1.00 93.12 212 GLN A O 1
ATOM 1661 N N . SER A 1 213 ? -11.459 -12.682 -1.693 1.00 93.88 213 SER A N 1
ATOM 1662 C CA . SER A 1 213 ? -10.409 -13.708 -1.819 1.00 93.88 213 SER A CA 1
ATOM 1663 C C . SER A 1 213 ? -9.326 -13.586 -0.743 1.00 93.88 213 SER A C 1
ATOM 1665 O O . SER A 1 213 ? -8.800 -14.586 -0.241 1.00 93.88 213 SER A O 1
ATOM 1667 N N . PHE A 1 214 ? -8.984 -12.349 -0.371 1.00 92.00 214 PHE A N 1
ATOM 1668 C CA . PHE A 1 214 ? -7.807 -12.052 0.445 1.00 92.00 214 PHE A CA 1
ATOM 1669 C C . PHE A 1 214 ? -8.123 -11.428 1.793 1.00 92.00 214 PHE A C 1
ATOM 1671 O O . PHE A 1 214 ? -7.306 -11.593 2.698 1.00 92.00 214 PHE A O 1
ATOM 1678 N N . ALA A 1 215 ? -9.278 -10.771 1.966 1.00 89.19 215 ALA A N 1
ATOM 1679 C CA . ALA A 1 215 ? -9.575 -10.170 3.259 1.00 89.19 215 ALA A CA 1
ATOM 1680 C C . ALA A 1 215 ? -9.914 -11.243 4.301 1.00 89.19 215 ALA A C 1
ATOM 1682 O O . ALA A 1 215 ? -10.911 -11.964 4.174 1.00 89.19 215 ALA A O 1
ATOM 1683 N N . LYS A 1 216 ? -9.081 -11.371 5.332 1.00 83.62 216 LYS A N 1
ATOM 1684 C CA . LYS A 1 216 ? -9.157 -12.444 6.331 1.00 83.62 216 LYS A CA 1
ATOM 1685 C C . LYS A 1 216 ? -8.817 -11.906 7.718 1.00 83.62 216 LYS A C 1
ATOM 1687 O O . LYS A 1 216 ? -8.132 -10.902 7.860 1.00 83.62 216 LYS A O 1
ATOM 1692 N N . GLY A 1 217 ? -9.274 -12.625 8.739 1.00 86.50 217 GLY A N 1
ATOM 1693 C CA . GLY A 1 217 ? -8.922 -12.349 10.126 1.00 86.50 217 GLY A CA 1
ATOM 1694 C C . GLY A 1 217 ? -9.505 -11.049 10.685 1.00 86.50 217 GLY A C 1
ATOM 1695 O O . GLY A 1 217 ? -10.547 -10.562 10.234 1.00 86.50 217 GLY A O 1
ATOM 1696 N N . GLY A 1 218 ? -8.826 -10.516 11.700 1.00 87.00 218 GLY A N 1
ATOM 1697 C CA . GLY A 1 218 ? -9.098 -9.199 12.263 1.00 87.00 218 GLY A CA 1
ATOM 1698 C C . GLY A 1 218 ? -10.484 -9.072 12.889 1.00 87.00 218 GLY A C 1
ATOM 1699 O O . GLY A 1 218 ? -10.935 -9.962 13.614 1.00 87.00 218 GLY A O 1
ATOM 1700 N N . VAL A 1 219 ? -11.196 -7.984 12.575 1.00 90.44 219 VAL A N 1
ATOM 1701 C CA . VAL A 1 219 ? -12.525 -7.707 13.151 1.00 90.44 219 VAL A CA 1
ATOM 1702 C C . VAL A 1 219 ? -13.536 -8.829 12.877 1.00 90.44 219 VAL A C 1
ATOM 1704 O O . VAL A 1 219 ? -14.445 -9.068 13.673 1.00 90.44 219 VAL A O 1
ATOM 1707 N N . ARG A 1 220 ? -13.368 -9.573 11.774 1.00 86.62 220 ARG A N 1
ATOM 1708 C CA . ARG A 1 220 ? -14.274 -10.666 11.382 1.00 86.62 220 ARG A CA 1
ATOM 1709 C C . ARG A 1 220 ? -14.229 -11.833 12.370 1.00 86.62 220 ARG A C 1
ATOM 1711 O O . ARG A 1 220 ? -15.260 -12.462 12.614 1.00 86.62 220 ARG A O 1
ATOM 1718 N N . GLU A 1 221 ? -13.075 -12.094 12.982 1.00 89.75 221 GLU A N 1
ATOM 1719 C CA . GLU A 1 221 ? -12.915 -13.139 14.007 1.00 89.75 221 GLU A CA 1
ATOM 1720 C C . GLU A 1 221 ? -13.607 -12.773 15.327 1.00 89.75 221 GLU A C 1
ATOM 1722 O O . GLU A 1 221 ? -13.894 -13.644 16.149 1.00 89.75 221 GLU A O 1
ATOM 1727 N N . LEU A 1 222 ? -13.937 -11.491 15.511 1.00 90.00 222 LEU A N 1
ATOM 1728 C CA . LEU A 1 222 ? -14.627 -10.971 16.690 1.00 90.00 222 LEU A CA 1
ATOM 1729 C C . LEU A 1 222 ? -16.153 -10.990 16.555 1.00 90.00 222 LEU A C 1
ATOM 1731 O O . LEU A 1 222 ? -16.848 -10.690 17.521 1.00 90.00 222 LEU A O 1
ATOM 1735 N N . SER A 1 223 ? -16.690 -11.416 15.407 1.00 82.94 223 SER A N 1
ATOM 1736 C CA . SER A 1 223 ? -18.136 -11.467 15.125 1.00 82.94 223 SER A CA 1
ATOM 1737 C C . SER A 1 223 ? -18.959 -12.328 16.099 1.00 82.94 223 SER A C 1
ATOM 1739 O O . SER A 1 223 ? -20.178 -12.192 16.167 1.00 82.94 223 SER A O 1
ATOM 1741 N N . GLY A 1 224 ? -18.314 -13.207 16.875 1.00 87.50 224 GLY A N 1
ATOM 1742 C CA . GLY A 1 224 ? -18.958 -13.976 17.945 1.00 87.50 224 GLY A CA 1
ATOM 1743 C C . GLY A 1 224 ? -19.165 -13.209 19.261 1.00 87.50 224 GLY A C 1
ATOM 1744 O O . GLY A 1 224 ? -19.899 -13.688 20.132 1.00 87.50 224 GLY A O 1
ATOM 1745 N N . LEU A 1 225 ? -18.519 -12.053 19.436 1.00 92.81 225 LEU A N 1
ATOM 1746 C CA . LEU A 1 225 ? -18.687 -11.185 20.601 1.00 92.81 225 LEU A CA 1
ATOM 1747 C C . LEU A 1 225 ? -19.906 -10.272 20.425 1.00 92.81 225 LEU A C 1
ATOM 1749 O O . LEU A 1 225 ? -20.334 -9.978 19.311 1.00 92.81 225 LEU A O 1
ATOM 1753 N N . ARG A 1 226 ? -20.485 -9.812 21.541 1.00 95.81 226 ARG A N 1
ATOM 1754 C CA . ARG A 1 226 ? -21.576 -8.830 21.489 1.00 95.81 226 ARG A CA 1
ATOM 1755 C C . ARG A 1 226 ? -20.981 -7.459 21.192 1.00 95.81 226 ARG A C 1
ATOM 1757 O O . ARG A 1 226 ? -20.244 -6.933 22.016 1.00 95.81 226 ARG A O 1
ATOM 1764 N N . GLU A 1 227 ? -21.324 -6.887 20.052 1.00 97.12 227 GLU A N 1
ATOM 1765 C CA . GLU A 1 227 ? -20.962 -5.513 19.708 1.00 97.12 227 GLU A CA 1
ATOM 1766 C C . GLU A 1 227 ? -21.688 -4.497 20.603 1.00 97.12 227 GLU A C 1
ATOM 1768 O O . GLU A 1 227 ? -22.856 -4.692 20.952 1.00 97.12 227 GLU A O 1
ATOM 1773 N N . ILE A 1 228 ? -20.973 -3.441 20.996 1.00 98.06 228 ILE A N 1
ATOM 1774 C CA . ILE A 1 228 ? -21.469 -2.335 21.825 1.00 98.06 228 ILE A CA 1
ATOM 1775 C C . ILE A 1 228 ? -21.617 -1.056 20.988 1.00 98.06 228 ILE A C 1
ATOM 1777 O O . ILE A 1 228 ? -22.643 -0.392 21.106 1.00 98.06 228 ILE A O 1
ATOM 1781 N N . ALA A 1 229 ? -20.607 -0.721 20.178 1.00 98.31 229 ALA A N 1
ATOM 1782 C CA . ALA A 1 229 ? -20.564 0.454 19.300 1.00 98.31 229 ALA A CA 1
ATOM 1783 C C . ALA A 1 229 ? -19.539 0.249 18.176 1.00 98.31 229 ALA A C 1
ATOM 1785 O O . ALA A 1 229 ? -18.571 -0.497 18.367 1.00 98.31 229 ALA A O 1
ATOM 1786 N N . ARG A 1 230 ? -19.725 0.916 17.034 1.00 98.31 230 ARG A N 1
ATOM 1787 C CA . ARG A 1 230 ? -18.923 0.765 15.818 1.00 98.31 230 ARG A CA 1
ATOM 1788 C C . ARG A 1 230 ? -18.937 2.018 14.935 1.00 98.31 230 ARG A C 1
ATOM 1790 O O . ARG A 1 230 ? -19.954 2.412 14.373 1.00 98.31 230 ARG A O 1
ATOM 1797 N N . ILE A 1 231 ? -17.739 2.501 14.631 1.00 98.62 231 ILE A N 1
ATOM 1798 C CA . ILE A 1 231 ? -17.467 3.407 13.517 1.00 98.62 231 ILE A CA 1
ATOM 1799 C C . ILE A 1 231 ? -16.638 2.628 12.493 1.00 98.62 231 ILE A C 1
ATOM 1801 O O . ILE A 1 231 ? -15.530 2.200 12.802 1.00 98.62 231 ILE A O 1
ATOM 1805 N N . GLU A 1 232 ? -17.151 2.430 11.282 1.00 96.38 232 GLU A N 1
ATOM 1806 C CA . GLU A 1 232 ? -16.465 1.677 10.225 1.00 96.38 232 GLU A CA 1
ATOM 1807 C C . GLU A 1 232 ? -16.619 2.335 8.856 1.00 96.38 232 GLU A C 1
ATOM 1809 O O . GLU A 1 232 ? -17.336 3.324 8.713 1.00 96.38 232 GLU A O 1
ATOM 1814 N N . GLU A 1 233 ? -15.932 1.770 7.859 1.00 95.88 233 GLU A N 1
ATOM 1815 C CA . GLU A 1 233 ? -15.917 2.267 6.480 1.00 95.88 233 GLU A CA 1
ATOM 1816 C C . GLU A 1 233 ? -15.547 3.760 6.400 1.00 95.88 233 GLU A C 1
ATOM 1818 O O . GLU A 1 233 ? -16.053 4.508 5.560 1.00 95.88 233 GLU A O 1
ATOM 1823 N N . VAL A 1 234 ? -14.651 4.201 7.294 1.00 97.94 234 VAL A N 1
ATOM 1824 C CA . VAL A 1 234 ? -14.269 5.611 7.404 1.00 97.94 234 VAL A CA 1
ATOM 1825 C C . VAL A 1 234 ? -13.517 6.036 6.143 1.00 97.94 234 VAL A C 1
ATOM 1827 O O . VAL A 1 234 ? -12.454 5.501 5.825 1.00 97.94 234 VAL A O 1
ATOM 1830 N N . GLY A 1 235 ? -14.088 6.997 5.417 1.00 97.00 235 GLY A N 1
ATOM 1831 C CA . GLY A 1 235 ? -13.512 7.588 4.207 1.00 97.00 235 GLY A CA 1
ATOM 1832 C C . GLY A 1 235 ? -12.570 8.754 4.516 1.00 97.00 235 GLY A C 1
ATOM 1833 O O . GLY A 1 235 ? -12.327 9.079 5.672 1.00 97.00 235 GLY A O 1
ATOM 1834 N N . ASN A 1 236 ? -12.059 9.428 3.485 1.00 96.06 236 ASN A N 1
ATOM 1835 C CA . ASN A 1 236 ? -11.164 10.579 3.660 1.00 96.06 236 ASN A CA 1
ATOM 1836 C C . ASN A 1 236 ? -11.833 11.755 4.404 1.00 96.06 236 ASN A C 1
ATOM 1838 O O . ASN A 1 236 ? -12.965 12.133 4.096 1.00 96.06 236 ASN A O 1
ATOM 1842 N N . SER A 1 237 ? -11.063 12.431 5.262 1.00 97.06 237 SER A N 1
ATOM 1843 C CA . SER A 1 237 ? -11.390 13.712 5.908 1.00 97.06 237 SER A CA 1
ATOM 1844 C C . SER A 1 237 ? -12.660 13.673 6.754 1.00 97.06 237 SER A C 1
ATOM 1846 O O . SER A 1 237 ? -13.478 14.597 6.698 1.00 97.06 237 SER A O 1
ATOM 1848 N N . GLN A 1 238 ? -12.836 12.600 7.519 1.00 98.25 238 GLN A N 1
ATOM 1849 C CA . GLN A 1 238 ? -13.989 12.410 8.389 1.00 98.25 238 GLN A CA 1
ATOM 1850 C C . GLN A 1 238 ? -13.618 12.642 9.860 1.00 98.25 238 GLN A C 1
ATOM 1852 O O . GLN A 1 238 ? -12.502 12.374 10.290 1.00 98.25 238 GLN A O 1
ATOM 1857 N N . ASP A 1 239 ? -14.582 13.146 10.630 1.00 98.38 239 ASP A N 1
ATOM 1858 C CA . ASP A 1 239 ? -14.553 13.234 12.095 1.00 98.38 239 ASP A CA 1
ATOM 1859 C C . ASP A 1 239 ? -15.893 12.689 12.582 1.00 98.38 239 ASP A C 1
ATOM 1861 O O . ASP A 1 239 ? -16.948 13.291 12.355 1.00 98.38 239 ASP A O 1
ATOM 1865 N N . LEU A 1 240 ? -15.855 11.483 13.141 1.00 98.75 240 LEU A N 1
ATOM 1866 C CA . LEU A 1 240 ? -17.031 10.688 13.457 1.00 98.75 240 LEU A CA 1
ATOM 1867 C C . LEU A 1 240 ? -17.137 10.458 14.961 1.00 98.75 240 LEU A C 1
ATOM 1869 O O . LEU A 1 240 ? -16.150 10.413 15.700 1.00 98.75 240 LEU A O 1
ATOM 1873 N N . THR A 1 241 ? -18.376 10.335 15.425 1.00 98.56 241 THR A N 1
ATOM 1874 C CA . THR A 1 241 ? -18.701 10.096 16.829 1.00 98.56 241 THR A CA 1
ATOM 1875 C C . THR A 1 241 ? -19.902 9.174 16.936 1.00 98.56 241 THR A C 1
ATOM 1877 O O . THR A 1 241 ? -20.911 9.393 16.267 1.00 98.56 241 THR A O 1
ATOM 1880 N N . GLU A 1 242 ? -19.818 8.211 17.842 1.00 98.50 242 GLU A N 1
ATOM 1881 C CA . GLU A 1 242 ? -20.933 7.377 18.274 1.00 98.50 242 GLU A CA 1
ATOM 1882 C C . GLU A 1 242 ? -20.949 7.315 19.803 1.00 98.50 242 GLU A C 1
ATOM 1884 O O . GLU A 1 242 ? -19.901 7.272 20.441 1.00 98.50 242 GLU A O 1
ATOM 1889 N N . GLU A 1 243 ? -22.128 7.345 20.415 1.00 98.44 243 GLU A N 1
ATOM 1890 C CA . GLU A 1 243 ? -22.268 7.278 21.871 1.00 98.44 243 GLU A CA 1
ATOM 1891 C C . GLU A 1 243 ? -22.715 5.879 22.304 1.00 98.44 243 GLU A C 1
ATOM 1893 O O . GLU A 1 243 ? -23.600 5.290 21.685 1.00 98.44 243 GLU A O 1
ATOM 1898 N N . PHE A 1 244 ? -22.144 5.365 23.394 1.00 98.56 244 PHE A N 1
ATOM 1899 C CA . PHE A 1 244 ? -22.571 4.111 24.012 1.00 98.56 244 PHE A CA 1
ATOM 1900 C C . PHE A 1 244 ? -22.561 4.195 25.535 1.00 98.56 244 PHE A C 1
ATOM 1902 O O . PHE A 1 244 ? -21.871 5.022 26.130 1.00 98.56 244 PHE A O 1
ATOM 1909 N N . SER A 1 245 ? -23.320 3.314 26.184 1.00 98.06 245 SER A N 1
ATOM 1910 C CA . SER A 1 245 ? -23.409 3.265 27.644 1.00 98.06 245 SER A CA 1
ATOM 1911 C C . SER A 1 245 ? -23.170 1.861 28.180 1.00 98.06 245 SER A C 1
ATOM 1913 O O . SER A 1 245 ? -23.612 0.870 27.599 1.00 98.06 245 SER A O 1
ATOM 1915 N N . LEU A 1 246 ? -22.524 1.797 29.340 1.00 97.81 246 LEU A N 1
ATOM 1916 C CA . LEU A 1 246 ? -22.300 0.588 30.120 1.00 97.81 246 LEU A CA 1
ATOM 1917 C C . LEU A 1 246 ? -23.105 0.693 31.417 1.00 97.81 246 LEU A C 1
ATOM 1919 O O . LEU A 1 246 ? -22.953 1.649 32.177 1.00 97.81 246 LEU A O 1
ATOM 1923 N N . SER A 1 247 ? -23.982 -0.277 31.674 1.00 96.31 247 SER A N 1
ATOM 1924 C CA . SER A 1 247 ? -24.825 -0.291 32.880 1.00 96.31 247 SER A CA 1
ATOM 1925 C C . SER A 1 247 ? -24.079 -0.713 34.147 1.00 96.31 247 SER A C 1
ATOM 1927 O O . SER A 1 247 ? -24.561 -0.475 35.252 1.00 96.31 247 SER A O 1
ATOM 1929 N N . GLU A 1 248 ? -22.929 -1.360 33.985 1.00 96.12 248 GLU A N 1
ATOM 1930 C CA . GLU A 1 248 ? -22.057 -1.851 35.047 1.00 96.12 248 GLU A CA 1
ATOM 1931 C C . GLU A 1 248 ? -20.596 -1.769 34.589 1.00 96.12 248 GLU A C 1
ATOM 1933 O O . GLU A 1 248 ? -20.320 -1.620 33.394 1.00 96.12 248 GLU A O 1
ATOM 1938 N N . ASP A 1 249 ? -19.663 -1.863 35.534 1.00 96.69 249 ASP A N 1
ATOM 1939 C CA . ASP A 1 249 ? -18.239 -1.970 35.220 1.00 96.69 249 ASP A CA 1
ATOM 1940 C C . ASP A 1 249 ? -18.018 -3.208 34.338 1.00 96.69 249 ASP A C 1
ATOM 1942 O O . ASP A 1 249 ? -18.399 -4.318 34.712 1.00 96.69 249 ASP A O 1
ATOM 1946 N N . SER A 1 250 ? -17.444 -3.011 33.153 1.00 96.38 250 SER A N 1
ATOM 1947 C CA . SER A 1 250 ? -17.382 -4.034 32.105 1.00 96.38 250 SER A CA 1
ATOM 1948 C C . SER A 1 250 ? -15.969 -4.168 31.548 1.00 96.38 250 SER A C 1
ATOM 1950 O O . SER A 1 250 ? -15.251 -3.177 31.387 1.00 96.38 250 SER A O 1
ATOM 1952 N N . GLU A 1 251 ? -15.581 -5.396 31.201 1.00 97.44 251 GLU A N 1
ATOM 1953 C CA . GLU A 1 251 ? -14.441 -5.623 30.314 1.00 97.44 251 GLU A CA 1
ATOM 1954 C C . GLU A 1 251 ? -14.921 -5.477 28.871 1.00 97.44 251 GLU A C 1
ATOM 1956 O O . GLU A 1 251 ? -15.847 -6.163 28.436 1.00 97.44 251 GLU A O 1
ATOM 1961 N N . ILE A 1 252 ? -14.291 -4.578 28.123 1.00 97.75 252 ILE A N 1
ATOM 1962 C CA . ILE A 1 252 ? -14.571 -4.363 26.706 1.00 97.75 252 ILE A CA 1
ATOM 1963 C C . ILE A 1 252 ? -13.335 -4.689 25.877 1.00 97.75 252 ILE A C 1
ATOM 1965 O O . ILE A 1 252 ? -12.209 -4.463 26.317 1.00 97.75 252 ILE A O 1
ATOM 1969 N N . ARG A 1 253 ? -13.537 -5.196 24.663 1.00 98.12 253 ARG A N 1
ATOM 1970 C CA . ARG A 1 253 ? -12.483 -5.352 23.659 1.00 98.12 253 ARG A CA 1
ATOM 1971 C C . ARG A 1 253 ? -12.606 -4.234 22.637 1.00 98.12 253 ARG A C 1
ATOM 1973 O O . ARG A 1 253 ? -13.645 -4.111 21.995 1.00 98.12 253 ARG A O 1
ATOM 1980 N N . VAL A 1 254 ? -11.557 -3.438 22.496 1.00 98.31 254 VAL A N 1
ATOM 1981 C CA . VAL A 1 254 ? -11.453 -2.362 21.513 1.00 98.31 254 VAL A CA 1
ATOM 1982 C C . VAL A 1 254 ? -10.615 -2.864 20.349 1.00 98.31 254 VAL A C 1
ATOM 1984 O O . VAL A 1 254 ? -9.465 -3.255 20.546 1.00 98.31 254 VAL A O 1
ATOM 1987 N N . TYR A 1 255 ? -11.198 -2.848 19.155 1.00 98.38 255 TYR A N 1
ATOM 1988 C CA . TYR A 1 255 ? -10.518 -3.174 17.909 1.00 98.38 255 TYR A CA 1
ATOM 1989 C C . TYR A 1 255 ? -10.556 -1.952 16.996 1.00 98.38 255 TYR A C 1
ATOM 1991 O O . TYR A 1 255 ? -11.635 -1.478 16.646 1.00 98.38 255 TYR A O 1
ATOM 1999 N N . ALA A 1 256 ? -9.395 -1.427 16.620 1.00 98.50 256 ALA A N 1
ATOM 2000 C CA . ALA A 1 256 ? -9.290 -0.224 15.806 1.00 98.50 256 ALA A CA 1
ATOM 2001 C C . ALA A 1 256 ? -8.188 -0.371 14.763 1.00 98.50 256 ALA A C 1
ATOM 2003 O O . ALA A 1 256 ? -7.121 -0.897 15.072 1.00 98.50 256 ALA A O 1
ATOM 2004 N N . VAL A 1 257 ? -8.430 0.113 13.548 1.00 98.44 257 VAL A N 1
ATOM 2005 C CA . VAL A 1 257 ? -7.451 0.125 12.456 1.00 98.44 257 VAL A CA 1
ATOM 2006 C C . VAL A 1 257 ? -7.400 1.524 11.859 1.00 98.44 257 VAL A C 1
ATOM 2008 O O . VAL A 1 257 ? -8.447 2.138 11.658 1.00 98.44 257 VAL A O 1
ATOM 2011 N N . GLY A 1 258 ? -6.194 2.028 11.607 1.00 97.81 258 GLY A N 1
ATOM 2012 C CA . GLY A 1 258 ? -5.940 3.361 11.066 1.00 97.81 258 GLY A CA 1
ATOM 2013 C C . GLY A 1 258 ? -4.509 3.515 10.552 1.00 97.81 258 GLY A C 1
ATOM 2014 O O . GLY A 1 258 ? -3.752 2.543 10.481 1.00 97.81 258 GLY A O 1
ATOM 2015 N N . GLU A 1 259 ? -4.131 4.739 10.199 1.00 97.25 259 GLU A N 1
ATOM 2016 C CA . GLU A 1 259 ? -2.844 5.075 9.594 1.00 97.25 259 GLU A CA 1
ATOM 2017 C C . GLU A 1 259 ? -1.921 5.733 10.625 1.00 97.25 259 GLU A C 1
ATOM 2019 O O . GLU A 1 259 ? -2.132 6.866 11.068 1.00 97.25 259 GLU A O 1
ATOM 2024 N N . ILE A 1 260 ? -0.861 5.018 11.006 1.00 95.50 260 ILE A N 1
ATOM 2025 C CA . ILE A 1 260 ? 0.133 5.490 11.972 1.00 95.50 260 ILE A CA 1
ATOM 2026 C C . ILE A 1 260 ? 1.537 5.128 11.480 1.00 95.50 260 ILE A C 1
ATOM 2028 O O . ILE A 1 260 ? 1.848 3.975 11.172 1.00 95.50 260 ILE A O 1
ATOM 2032 N N . VAL A 1 261 ? 2.415 6.128 11.462 1.00 90.12 261 VAL A N 1
ATOM 2033 C CA . VAL A 1 261 ? 3.846 5.995 11.157 1.00 90.12 261 VAL A CA 1
ATOM 2034 C C . VAL A 1 261 ? 4.671 6.544 12.326 1.00 90.12 261 VAL A C 1
ATOM 2036 O O . VAL A 1 261 ? 4.124 7.264 13.167 1.00 90.12 261 VAL A O 1
ATOM 2039 N N . PRO A 1 262 ? 5.987 6.271 12.388 1.00 87.25 262 PRO A N 1
ATOM 2040 C CA . PRO A 1 262 ? 6.827 6.794 13.457 1.00 87.25 262 PRO A CA 1
ATOM 2041 C C . PRO A 1 262 ? 6.697 8.311 13.626 1.00 87.25 262 PRO A C 1
ATOM 2043 O O . PRO A 1 262 ? 6.974 9.088 12.709 1.00 87.25 262 PRO A O 1
ATOM 2046 N N . GLY A 1 263 ? 6.253 8.730 14.812 1.00 87.56 263 GLY A N 1
ATOM 2047 C CA . GLY A 1 263 ? 6.074 10.141 15.163 1.00 87.56 263 GLY A CA 1
ATOM 2048 C C . GLY A 1 263 ? 4.849 10.845 14.561 1.00 87.56 263 GLY A C 1
ATOM 2049 O O . GLY A 1 263 ? 4.709 12.053 14.773 1.00 87.56 263 GLY A O 1
ATOM 2050 N N . ARG A 1 264 ? 3.952 10.149 13.842 1.00 92.25 264 ARG A N 1
ATOM 2051 C CA . ARG A 1 264 ? 2.717 10.752 13.313 1.00 92.25 264 ARG A CA 1
ATOM 2052 C C . ARG A 1 264 ? 1.538 9.773 13.251 1.00 92.25 264 ARG A C 1
ATOM 2054 O O . ARG A 1 264 ? 1.631 8.691 12.687 1.00 92.25 264 ARG A O 1
ATOM 2061 N N . VAL A 1 265 ? 0.404 10.221 13.785 1.00 95.38 265 VAL A N 1
ATOM 2062 C CA . VAL A 1 265 ? -0.906 9.556 13.725 1.00 95.38 265 VAL A CA 1
ATOM 2063 C C . VAL A 1 265 ? -1.762 10.340 12.730 1.00 95.38 265 VAL A C 1
ATOM 2065 O O . VAL A 1 265 ? -1.951 11.541 12.928 1.00 95.38 265 VAL A O 1
ATOM 2068 N N . TYR A 1 266 ? -2.195 9.695 11.650 1.00 96.69 266 TYR A N 1
ATOM 2069 C CA . TYR A 1 266 ? -3.011 10.299 10.592 1.00 96.69 266 TYR A CA 1
ATOM 2070 C C . TYR A 1 266 ? -4.482 9.968 10.824 1.00 96.69 266 TYR A C 1
ATOM 2072 O O . TYR A 1 266 ? -5.279 10.863 11.106 1.00 96.69 266 TYR A O 1
ATOM 2080 N N . ASP A 1 267 ? -4.777 8.667 10.843 1.00 98.06 267 ASP A N 1
ATOM 2081 C CA . ASP A 1 267 ? -6.116 8.127 11.030 1.00 98.06 267 ASP A CA 1
ATOM 2082 C C . ASP A 1 267 ? -6.139 7.294 12.309 1.00 98.06 267 ASP A C 1
ATOM 2084 O O . ASP A 1 267 ? -5.301 6.407 12.504 1.00 98.06 267 ASP A O 1
ATOM 2088 N N . SER A 1 268 ? -7.067 7.585 13.217 1.00 98.12 268 SER A N 1
ATOM 2089 C CA . SER A 1 268 ? -7.111 6.902 14.508 1.00 98.12 268 SER A CA 1
ATOM 2090 C C . SER A 1 268 ? -8.461 6.977 15.199 1.00 98.12 268 SER A C 1
ATOM 2092 O O . SER A 1 268 ? -9.236 7.917 15.019 1.00 98.12 268 SER A O 1
ATOM 2094 N N . GLY A 1 269 ? -8.708 5.966 16.035 1.00 98.56 269 GLY A N 1
ATOM 2095 C CA . GLY A 1 269 ? -9.853 5.903 16.931 1.00 98.56 269 GLY A CA 1
ATOM 2096 C C . GLY A 1 269 ? -9.477 6.102 18.398 1.00 98.56 269 GLY A C 1
ATOM 2097 O O . GLY A 1 269 ? -8.370 5.764 18.833 1.00 98.56 269 GLY A O 1
ATOM 2098 N N . TRP A 1 270 ? -10.424 6.622 19.177 1.00 98.81 270 TRP A N 1
ATOM 2099 C CA . TRP A 1 270 ? -10.303 6.778 20.627 1.00 98.81 270 TRP A CA 1
ATOM 2100 C C . TRP A 1 270 ? -11.666 6.723 21.330 1.00 98.81 270 TRP A C 1
ATOM 2102 O O . TRP A 1 270 ? -12.718 6.720 20.691 1.00 98.81 270 TRP A O 1
ATOM 2112 N N . ILE A 1 271 ? -11.644 6.628 22.660 1.00 98.88 271 ILE A N 1
ATOM 2113 C CA . ILE A 1 271 ? -12.831 6.601 23.519 1.00 98.88 271 ILE A CA 1
ATOM 2114 C C . ILE A 1 271 ? -12.725 7.735 24.537 1.00 98.88 271 ILE A C 1
ATOM 2116 O O . ILE A 1 271 ? -11.713 7.865 25.231 1.00 98.88 271 ILE A O 1
ATOM 2120 N N . GLU A 1 272 ? -13.786 8.527 24.657 1.00 98.75 272 GLU A N 1
ATOM 2121 C CA . GLU A 1 272 ? -13.922 9.608 25.637 1.00 98.75 272 GLU A CA 1
ATOM 2122 C C . GLU A 1 272 ? -15.014 9.276 26.656 1.00 98.75 272 GLU A C 1
ATOM 2124 O O . GLU A 1 272 ? -16.078 8.775 26.290 1.00 98.75 272 GLU A O 1
ATOM 2129 N N . ASP A 1 273 ? -14.800 9.599 27.929 1.00 98.38 273 ASP A N 1
ATOM 2130 C CA . ASP A 1 273 ? -15.894 9.683 28.899 1.00 98.38 273 ASP A CA 1
ATOM 2131 C C . ASP A 1 273 ? -16.812 10.853 28.513 1.00 98.38 273 ASP A C 1
ATOM 2133 O O . ASP A 1 273 ? -16.370 11.996 28.370 1.00 98.38 273 ASP A O 1
ATOM 2137 N N . ALA A 1 274 ? -18.105 10.588 28.311 1.00 97.75 274 ALA A N 1
ATOM 2138 C CA . ALA A 1 274 ? -19.025 11.598 27.790 1.00 97.75 274 ALA A CA 1
ATOM 2139 C C . ALA A 1 274 ? -19.324 12.721 28.800 1.00 97.75 274 ALA A C 1
ATOM 2141 O O . ALA A 1 274 ? -19.726 13.817 28.389 1.00 97.75 274 ALA A O 1
ATOM 2142 N N . GLY A 1 275 ? -19.153 12.450 30.099 1.00 95.56 275 GLY A N 1
ATOM 2143 C CA . GLY A 1 275 ? -19.408 13.384 31.191 1.00 95.56 275 GLY A CA 1
ATOM 2144 C C . GLY A 1 275 ? -18.221 14.298 31.491 1.00 95.56 275 GLY A C 1
ATOM 2145 O O . GLY A 1 275 ? -18.427 15.486 31.744 1.00 95.56 275 GLY A O 1
ATOM 2146 N N . THR A 1 276 ? -16.993 13.774 31.454 1.00 97.06 276 THR A N 1
ATOM 2147 C CA . THR A 1 276 ? -15.772 14.554 31.730 1.00 97.06 276 THR A CA 1
ATOM 2148 C C . THR A 1 276 ? -15.088 15.078 30.468 1.00 97.06 276 THR A C 1
ATOM 2150 O O . THR A 1 276 ? -14.387 16.087 30.538 1.00 97.06 276 THR A O 1
ATOM 2153 N N . GLY A 1 277 ? -15.289 14.421 29.321 1.00 96.50 277 GLY 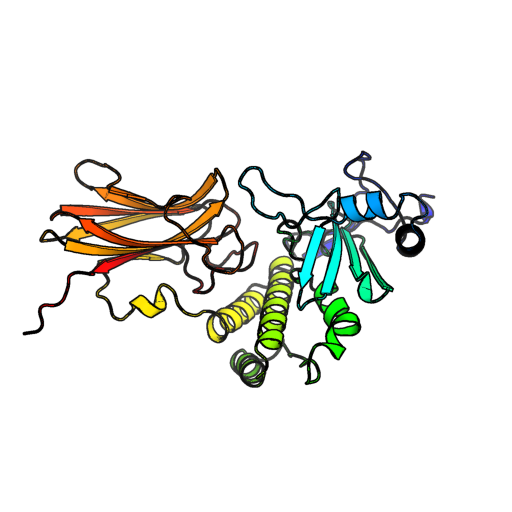A N 1
ATOM 2154 C CA . GLY A 1 277 ? -14.534 14.660 28.088 1.00 96.50 277 GLY A CA 1
ATOM 2155 C C . GLY A 1 277 ? -13.111 14.091 28.114 1.00 96.50 277 GLY A C 1
ATOM 2156 O O . GLY A 1 277 ? -12.324 14.384 27.219 1.00 96.50 277 GLY A O 1
ATOM 2157 N N . GLU A 1 278 ? -12.750 13.314 29.138 1.00 98.06 278 GLU A N 1
ATOM 2158 C CA . GLU A 1 278 ? -11.427 12.702 29.253 1.00 98.06 278 GLU A CA 1
ATOM 2159 C C . GLU A 1 278 ? -11.284 11.520 28.287 1.00 98.06 278 GLU A C 1
ATOM 2161 O O . GLU A 1 278 ? -12.153 10.651 28.219 1.00 98.06 278 GLU A O 1
ATOM 2166 N N . THR A 1 279 ? -10.165 11.460 27.564 1.00 98.50 279 THR A N 1
ATOM 2167 C CA . THR A 1 279 ? -9.807 10.298 26.745 1.00 98.50 279 THR A CA 1
ATOM 2168 C C . THR A 1 279 ? -9.378 9.146 27.647 1.00 98.50 279 THR A C 1
ATOM 2170 O O . THR A 1 279 ? -8.339 9.214 28.301 1.00 98.50 279 THR A O 1
ATOM 2173 N N . VAL A 1 280 ? -10.169 8.075 27.667 1.00 98.31 280 VAL A N 1
ATOM 2174 C CA . VAL A 1 280 ? -9.922 6.887 28.501 1.00 98.31 280 VAL A CA 1
ATOM 2175 C C . VAL A 1 280 ? -9.131 5.806 27.763 1.00 98.31 280 VAL A C 1
ATOM 2177 O O . VAL A 1 280 ? -8.532 4.937 28.394 1.00 98.31 280 VAL A O 1
ATOM 2180 N N . TRP A 1 281 ? -9.103 5.864 26.430 1.00 98.56 281 TRP A N 1
ATOM 2181 C CA . TRP A 1 281 ? -8.303 4.994 25.570 1.00 98.56 281 TRP A CA 1
ATOM 2182 C C . TRP A 1 281 ? -8.111 5.636 24.190 1.00 98.56 281 TRP A C 1
ATOM 2184 O O . TRP A 1 281 ? -9.031 6.284 23.700 1.00 98.56 281 TRP A O 1
ATOM 2194 N N . GLN A 1 282 ? -6.959 5.434 23.544 1.00 98.50 282 GLN A N 1
ATOM 2195 C CA . GLN A 1 282 ? -6.704 5.876 22.165 1.00 98.50 282 GLN A CA 1
ATOM 2196 C C . GLN A 1 282 ? -5.683 4.978 21.455 1.00 98.50 282 GLN A C 1
ATOM 2198 O O . GLN A 1 282 ? -4.829 4.362 22.103 1.00 98.50 282 GLN A O 1
ATOM 2203 N N . MET A 1 283 ? -5.719 4.952 20.121 1.00 98.31 283 MET A N 1
ATOM 2204 C CA . MET A 1 283 ? -4.636 4.366 19.328 1.00 98.31 283 MET A CA 1
ATOM 2205 C C . MET A 1 283 ? -3.346 5.192 19.449 1.00 98.31 283 MET A C 1
ATOM 2207 O O . MET A 1 283 ? -3.357 6.422 19.455 1.00 98.31 283 MET A O 1
ATOM 2211 N N . THR A 1 284 ? -2.214 4.502 19.520 1.00 96.44 284 THR A N 1
ATOM 2212 C CA . THR A 1 284 ? -0.859 5.058 19.588 1.00 96.44 284 THR A CA 1
ATOM 2213 C C . THR A 1 284 ? 0.109 4.134 18.851 1.00 96.44 284 THR A C 1
ATOM 2215 O O . THR A 1 284 ? -0.177 2.959 18.637 1.00 96.44 284 THR A O 1
ATO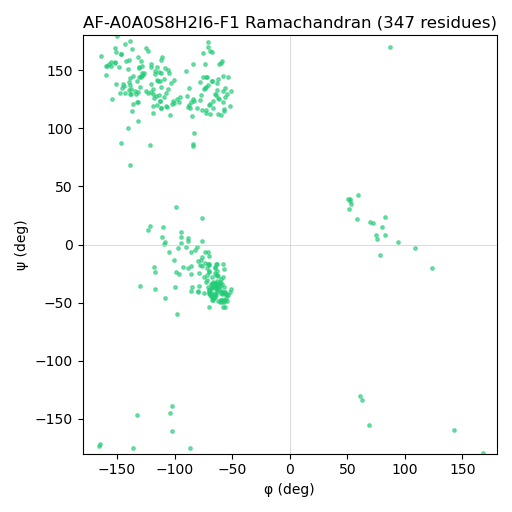M 2218 N N . GLU A 1 285 ? 1.305 4.620 18.529 1.00 93.19 285 GLU A N 1
ATOM 2219 C CA . GLU A 1 285 ? 2.372 3.766 17.986 1.00 93.19 285 GLU A CA 1
ATOM 2220 C C . GLU A 1 285 ? 2.738 2.610 18.941 1.00 93.19 285 GLU A C 1
ATOM 2222 O O . GLU A 1 285 ? 3.024 1.505 18.500 1.00 93.19 285 GLU A O 1
ATOM 2227 N N . ALA A 1 286 ? 2.668 2.835 20.258 1.00 93.88 286 ALA A N 1
ATOM 2228 C CA . ALA A 1 286 ? 3.092 1.861 21.265 1.00 93.88 286 ALA A CA 1
ATOM 2229 C C . ALA A 1 286 ? 2.080 0.732 21.528 1.00 93.88 286 ALA A C 1
ATOM 2231 O O . ALA A 1 286 ? 2.467 -0.325 22.024 1.00 93.88 286 ALA A O 1
ATOM 2232 N N . ASN A 1 287 ? 0.792 0.955 21.253 1.00 96.31 287 ASN A N 1
ATOM 2233 C CA . ASN A 1 287 ? -0.269 -0.034 21.474 1.00 96.31 287 ASN A CA 1
ATOM 2234 C C . ASN A 1 287 ? -0.856 -0.596 20.175 1.00 96.31 287 ASN A C 1
ATOM 2236 O O . ASN A 1 287 ? -1.925 -1.207 20.210 1.00 96.31 287 ASN A O 1
ATOM 2240 N N . THR A 1 288 ? -0.172 -0.383 19.052 1.00 97.19 288 THR A N 1
ATOM 2241 C CA . THR A 1 288 ? -0.589 -0.895 17.753 1.00 97.19 288 THR A CA 1
ATOM 2242 C C . THR A 1 288 ? 0.456 -1.813 17.133 1.00 97.19 288 THR A C 1
ATOM 2244 O O . THR A 1 288 ? 1.651 -1.734 17.411 1.00 97.19 288 THR A O 1
ATOM 2247 N N . GLU A 1 289 ? -0.013 -2.693 16.261 1.00 95.44 289 GLU A N 1
ATOM 2248 C CA . GLU A 1 289 ? 0.789 -3.600 15.446 1.00 95.44 289 GLU A CA 1
ATOM 2249 C C . GLU A 1 289 ? 0.458 -3.419 13.958 1.00 95.44 289 GLU A C 1
ATOM 2251 O O . GLU A 1 289 ? -0.493 -2.725 13.602 1.00 95.44 289 GLU A O 1
ATOM 2256 N N . HIS A 1 290 ? 1.260 -4.003 13.063 1.00 94.94 290 HIS A N 1
ATOM 2257 C CA . HIS A 1 290 ? 1.002 -3.931 11.619 1.00 94.94 290 HIS A CA 1
ATOM 2258 C C . HIS A 1 290 ? -0.298 -4.667 11.261 1.00 94.94 290 HIS A C 1
ATOM 2260 O O . HIS A 1 290 ? -0.493 -5.818 11.648 1.00 94.94 290 HIS A O 1
ATOM 2266 N N . ALA A 1 291 ? -1.182 -3.999 10.519 1.00 95.06 291 ALA A N 1
ATOM 2267 C CA . ALA A 1 291 ? -2.504 -4.512 10.158 1.00 95.06 291 ALA A CA 1
ATOM 2268 C C . ALA A 1 291 ? -2.545 -5.213 8.785 1.00 95.06 291 ALA A C 1
ATOM 2270 O O . ALA A 1 291 ? -3.630 -5.500 8.282 1.00 95.06 291 ALA A O 1
ATOM 2271 N N . GLY A 1 292 ? -1.386 -5.476 8.173 1.00 91.06 292 GLY A N 1
ATOM 2272 C CA . GLY A 1 292 ? -1.288 -5.973 6.800 1.00 91.06 292 GLY A CA 1
ATOM 2273 C C . GLY A 1 292 ? -1.276 -4.852 5.760 1.00 91.06 292 GLY A C 1
ATOM 2274 O O . GLY A 1 292 ? -1.495 -3.681 6.070 1.00 91.06 292 GLY A O 1
ATOM 2275 N N . GLY A 1 293 ? -0.977 -5.197 4.508 1.00 89.25 293 GLY A N 1
ATOM 2276 C CA . GLY A 1 293 ? -0.839 -4.214 3.430 1.00 89.25 293 GLY A CA 1
ATOM 2277 C C . GLY A 1 293 ? 0.278 -3.194 3.684 1.00 89.25 293 GLY A C 1
ATOM 2278 O O . GLY A 1 293 ? 1.411 -3.571 3.990 1.00 89.25 293 GLY A O 1
ATOM 2279 N N . ALA A 1 294 ? -0.027 -1.903 3.533 1.00 89.12 294 ALA A N 1
ATOM 2280 C CA . ALA A 1 294 ? 0.923 -0.820 3.774 1.00 89.12 294 ALA A CA 1
ATOM 2281 C C . ALA A 1 294 ? 1.482 -0.844 5.209 1.00 89.12 294 ALA A C 1
ATOM 2283 O O . ALA A 1 294 ? 0.780 -1.168 6.162 1.00 89.12 294 ALA A O 1
ATOM 2284 N N . VAL A 1 295 ? 2.756 -0.476 5.386 1.00 88.06 295 VAL A N 1
ATOM 2285 C CA . VAL A 1 295 ? 3.420 -0.466 6.710 1.00 88.06 295 VAL A CA 1
ATOM 2286 C C . VAL A 1 295 ? 2.755 0.516 7.685 1.00 88.06 295 VAL A C 1
ATOM 2288 O O . VAL A 1 295 ? 2.806 0.311 8.902 1.00 88.06 295 VAL A O 1
ATOM 2291 N N . SER A 1 296 ? 2.129 1.568 7.151 1.00 91.94 296 SER A N 1
ATOM 2292 C CA . SER A 1 296 ? 1.389 2.573 7.910 1.00 91.94 296 SER A CA 1
ATOM 2293 C C . SER A 1 296 ? 0.038 2.070 8.429 1.00 91.94 296 SER A C 1
ATOM 2295 O O . SER A 1 296 ? -0.493 2.663 9.363 1.00 91.94 296 SER A O 1
ATOM 2297 N N . ASN A 1 297 ? -0.482 0.950 7.914 1.00 96.06 297 ASN A N 1
ATOM 2298 C CA . ASN A 1 297 ? -1.697 0.331 8.437 1.00 96.06 297 ASN A CA 1
ATOM 2299 C C . ASN A 1 297 ? -1.407 -0.245 9.818 1.00 96.06 297 ASN A C 1
ATOM 2301 O O . ASN A 1 297 ? -0.652 -1.216 9.963 1.00 96.06 297 ASN A O 1
ATOM 2305 N N . LYS A 1 298 ? -2.013 0.343 10.844 1.00 97.25 298 LYS A N 1
ATOM 2306 C CA . LYS A 1 298 ? -1.828 -0.050 12.235 1.00 97.25 298 LYS A CA 1
ATOM 2307 C C . LYS A 1 298 ? -3.139 -0.469 12.862 1.00 97.25 298 LYS A C 1
ATOM 2309 O O . LYS A 1 298 ? -4.168 0.169 12.668 1.00 97.25 298 LY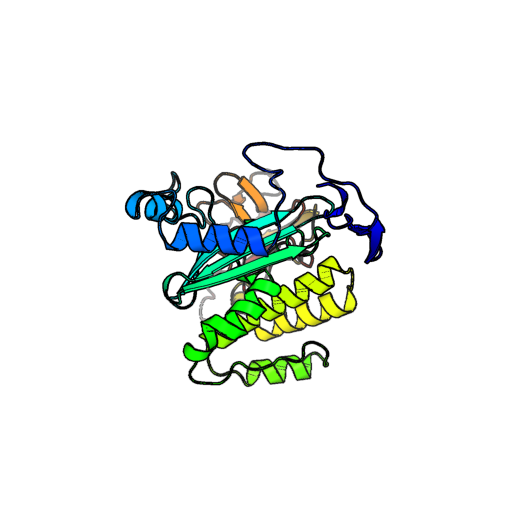S A O 1
ATOM 2314 N N . ARG A 1 299 ? -3.074 -1.541 13.644 1.00 98.00 299 ARG A N 1
ATOM 2315 C CA . ARG A 1 299 ? -4.198 -2.120 14.370 1.00 98.00 299 ARG A CA 1
ATOM 2316 C C . ARG A 1 299 ? -3.936 -2.080 15.863 1.00 98.00 299 ARG A C 1
ATOM 2318 O O . ARG A 1 299 ? -2.871 -2.502 16.300 1.00 98.00 299 ARG A O 1
ATOM 2325 N N . ALA A 1 300 ? -4.921 -1.646 16.637 1.00 98.12 300 ALA A N 1
ATOM 2326 C CA . ALA A 1 300 ? -5.003 -1.907 18.066 1.00 98.12 300 ALA A CA 1
ATOM 2327 C C . ALA A 1 300 ? -6.083 -2.962 18.323 1.00 98.12 300 ALA A C 1
ATOM 2329 O O . ALA A 1 300 ? -7.187 -2.862 17.790 1.00 98.12 300 ALA A O 1
ATOM 2330 N N . ASP A 1 301 ? -5.768 -3.947 19.156 1.00 97.56 301 ASP A N 1
ATOM 2331 C CA . ASP A 1 301 ? -6.707 -4.964 19.624 1.00 97.56 301 ASP A CA 1
ATOM 2332 C C . ASP A 1 301 ? -6.432 -5.231 21.108 1.00 97.56 301 ASP A C 1
ATOM 2334 O O . ASP A 1 301 ? -5.440 -5.867 21.470 1.00 97.56 301 ASP A O 1
ATOM 2338 N N . GLN A 1 302 ? -7.249 -4.647 21.987 1.00 97.06 302 GLN A N 1
ATOM 2339 C CA . GLN A 1 302 ? -6.989 -4.628 23.427 1.00 97.06 302 GLN A CA 1
ATOM 2340 C C . GLN A 1 302 ? -8.258 -4.865 24.235 1.00 97.06 302 GLN A C 1
ATOM 2342 O O . GLN A 1 302 ? -9.321 -4.354 23.898 1.00 97.06 302 GLN A O 1
ATOM 2347 N N . VAL A 1 303 ? -8.133 -5.585 25.351 1.00 97.62 303 VAL A N 1
ATOM 2348 C CA . VAL A 1 303 ? -9.182 -5.651 26.375 1.00 97.62 303 VAL A CA 1
ATOM 2349 C C . VAL A 1 303 ? -8.873 -4.624 27.459 1.00 97.62 303 VAL A C 1
ATOM 2351 O O . VAL A 1 303 ? -7.768 -4.614 28.002 1.00 97.62 303 VAL A O 1
ATOM 2354 N N . ILE A 1 304 ? -9.840 -3.762 27.765 1.00 97.44 304 ILE A N 1
ATOM 2355 C CA . ILE A 1 304 ? -9.752 -2.750 28.821 1.00 97.44 304 ILE A CA 1
ATOM 2356 C C . ILE A 1 304 ? -10.977 -2.823 29.731 1.00 97.44 304 ILE A C 1
ATOM 2358 O O . ILE A 1 304 ? -12.035 -3.310 29.336 1.00 97.44 304 ILE A O 1
ATOM 2362 N N . THR A 1 305 ? -10.847 -2.312 30.951 1.00 97.56 305 THR A N 1
ATOM 2363 C CA . THR A 1 305 ? -11.969 -2.192 31.886 1.00 97.56 305 THR A CA 1
ATOM 2364 C C . THR A 1 305 ? -12.470 -0.757 31.897 1.00 97.56 305 THR A C 1
ATOM 2366 O O . THR A 1 305 ? -11.705 0.160 32.199 1.00 97.56 305 THR A O 1
ATOM 2369 N N . LEU A 1 306 ? -13.755 -0.570 31.613 1.00 97.44 306 LEU A N 1
ATOM 2370 C CA . LEU A 1 306 ? -14.441 0.708 31.779 1.00 97.44 306 LEU A CA 1
ATOM 2371 C C . LEU A 1 306 ? -15.465 0.602 32.907 1.00 97.44 306 LEU A C 1
ATOM 2373 O O . LEU A 1 306 ? -16.039 -0.460 33.150 1.00 97.44 306 LEU A O 1
ATOM 2377 N N . ARG A 1 307 ? -15.676 1.711 33.614 1.00 97.06 307 ARG A N 1
ATOM 2378 C CA . ARG A 1 307 ? -16.709 1.785 34.649 1.00 97.06 307 ARG A CA 1
ATOM 2379 C C . ARG A 1 307 ? -18.092 1.900 34.014 1.00 97.06 307 ARG A C 1
ATOM 2381 O O . ARG A 1 307 ? -18.221 2.242 32.841 1.00 97.06 307 ARG A O 1
ATOM 2388 N N . ALA A 1 308 ? -19.129 1.661 34.806 1.00 97.62 308 ALA A N 1
ATOM 2389 C CA . ALA A 1 308 ? -20.482 2.036 34.419 1.00 97.62 308 ALA A CA 1
ATOM 2390 C C . ALA A 1 308 ? -20.529 3.534 34.062 1.00 97.62 308 ALA A C 1
ATOM 2392 O O . ALA A 1 308 ? -20.065 4.377 34.836 1.00 97.62 308 ALA A O 1
ATOM 2393 N N . GLY A 1 309 ? -21.088 3.875 32.904 1.00 98.00 309 GLY A N 1
ATOM 2394 C CA . GLY A 1 309 ? -21.043 5.240 32.391 1.00 98.00 309 GLY A CA 1
ATOM 2395 C C . GLY A 1 309 ? -21.473 5.359 30.935 1.00 98.00 309 GLY A C 1
ATOM 2396 O O . GLY A 1 309 ? -21.837 4.372 30.297 1.00 98.00 309 GLY A O 1
ATOM 2397 N N . THR A 1 310 ? -21.429 6.586 30.421 1.00 98.62 310 THR A N 1
ATOM 2398 C CA . THR A 1 310 ? -21.658 6.898 29.005 1.00 98.62 310 THR A CA 1
ATOM 2399 C C . THR A 1 310 ? -20.354 7.378 28.390 1.00 98.62 310 THR A C 1
ATOM 2401 O O . THR A 1 310 ? -19.650 8.199 28.976 1.00 98.62 310 THR A O 1
ATOM 2404 N N . TYR A 1 311 ? -20.055 6.881 27.198 1.00 98.81 311 TYR A N 1
ATOM 2405 C CA . TYR A 1 311 ? -18.805 7.090 26.487 1.00 98.81 311 TYR A CA 1
ATOM 2406 C C . TYR A 1 311 ? -19.074 7.510 25.044 1.00 98.81 311 TYR A C 1
ATOM 2408 O O . TYR A 1 311 ? -20.097 7.149 24.464 1.00 98.81 311 TYR A O 1
ATOM 2416 N N . ARG A 1 312 ? -18.136 8.249 24.454 1.00 98.81 312 ARG A N 1
ATOM 2417 C CA . ARG A 1 312 ? -18.110 8.555 23.022 1.00 98.81 312 ARG A CA 1
ATOM 2418 C C . ARG A 1 312 ? -16.995 7.768 22.361 1.00 98.81 312 ARG A C 1
ATOM 2420 O O . ARG A 1 312 ? -15.827 7.948 22.696 1.00 98.81 312 ARG A O 1
ATOM 2427 N N . LEU A 1 313 ? -17.366 6.922 21.414 1.00 98.75 313 LEU A N 1
ATOM 2428 C CA . LEU A 1 313 ? -16.464 6.343 20.439 1.00 98.75 313 LEU A CA 1
ATOM 2429 C C . LEU A 1 313 ? -16.164 7.399 19.376 1.00 98.75 313 LEU A C 1
ATOM 2431 O O . LEU A 1 313 ? -17.081 8.029 18.850 1.00 98.75 313 LEU A O 1
ATOM 2435 N N . ARG A 1 314 ? -14.887 7.628 19.090 1.00 98.75 314 ARG A N 1
ATOM 2436 C CA . ARG A 1 314 ? -14.419 8.674 18.180 1.00 98.75 314 ARG A CA 1
ATOM 2437 C C . ARG A 1 314 ? -13.486 8.092 17.138 1.00 98.75 314 ARG A C 1
ATOM 2439 O O . ARG A 1 314 ? -12.736 7.162 17.436 1.00 98.75 314 ARG A O 1
ATOM 2446 N N . TYR A 1 315 ? -13.515 8.665 15.940 1.00 98.81 315 TYR A N 1
ATOM 2447 C CA . TYR A 1 315 ? -12.548 8.357 14.895 1.00 98.81 315 TYR A CA 1
ATOM 2448 C C . TYR A 1 315 ? -12.341 9.560 13.976 1.00 98.81 315 TYR A C 1
ATOM 2450 O O . TYR A 1 315 ? -13.314 10.206 13.583 1.00 98.81 315 TYR A O 1
ATOM 2458 N N . THR A 1 316 ? -11.092 9.828 13.598 1.00 98.38 316 THR A N 1
ATOM 2459 C CA . THR A 1 316 ? -10.755 10.827 12.575 1.00 98.38 316 THR A CA 1
ATOM 2460 C C . THR A 1 316 ? -9.886 10.234 11.489 1.00 98.38 316 THR A C 1
ATOM 2462 O O . THR A 1 316 ? -9.041 9.390 11.782 1.00 98.38 316 THR A O 1
ATOM 2465 N N . SER A 1 317 ? -10.060 10.737 10.271 1.00 97.94 317 SER A N 1
ATOM 2466 C CA . SER A 1 317 ? -9.214 10.434 9.121 1.00 97.94 317 SER A CA 1
ATOM 2467 C C . SER A 1 317 ? -8.763 11.700 8.398 1.00 97.94 317 SER A C 1
ATOM 2469 O O . SER A 1 317 ? -9.468 12.717 8.401 1.00 97.94 317 SER A O 1
ATOM 2471 N N . ASP A 1 318 ? -7.602 11.648 7.745 1.00 94.81 318 ASP A N 1
ATOM 2472 C CA . ASP A 1 318 ? -7.110 12.716 6.881 1.00 94.81 318 ASP A CA 1
ATOM 2473 C C . ASP A 1 318 ? -7.305 12.401 5.381 1.00 94.81 318 ASP A C 1
ATOM 2475 O O . ASP A 1 318 ? -8.404 12.015 4.982 1.00 94.81 318 ASP A O 1
ATOM 2479 N N . ARG A 1 319 ? -6.352 12.701 4.494 1.00 89.00 319 ARG A N 1
ATOM 2480 C CA . ARG A 1 319 ? -6.502 12.487 3.047 1.00 89.00 319 ARG A CA 1
ATOM 2481 C C . ARG A 1 319 ? -5.429 11.538 2.552 1.00 89.00 319 ARG A C 1
ATOM 2483 O O . ARG A 1 319 ? -4.250 11.841 2.689 1.00 89.00 319 ARG A O 1
ATOM 2490 N N . GLY A 1 320 ? -5.848 10.533 1.792 1.00 83.19 320 GLY A N 1
ATOM 2491 C CA . GLY A 1 320 ? -4.966 9.761 0.919 1.00 83.19 320 GLY A CA 1
ATOM 2492 C C . GLY A 1 320 ? -4.977 8.263 1.184 1.00 83.19 320 GLY A C 1
ATOM 2493 O O . GLY A 1 320 ? -4.630 7.510 0.281 1.00 83.19 320 GLY A O 1
ATOM 2494 N N . HIS A 1 321 ? -5.404 7.803 2.359 1.00 91.38 321 HIS A N 1
ATOM 2495 C CA . HIS A 1 321 ? -5.455 6.376 2.658 1.00 91.38 321 HIS A CA 1
ATOM 2496 C C . HIS A 1 321 ? -6.630 6.037 3.580 1.00 91.38 321 HIS A C 1
ATOM 2498 O O . HIS A 1 321 ? -6.490 6.001 4.795 1.00 91.38 321 HIS A O 1
ATOM 2504 N N . ALA A 1 322 ? -7.799 5.788 2.990 1.00 93.25 322 ALA A N 1
ATOM 2505 C CA . ALA A 1 322 ? -9.026 5.521 3.737 1.00 93.25 322 ALA A CA 1
ATOM 2506 C C . ALA A 1 322 ? -9.894 4.458 3.050 1.00 93.25 322 ALA A C 1
ATOM 2508 O O . ALA A 1 322 ? -9.630 4.047 1.913 1.00 93.25 322 ALA A O 1
ATOM 2509 N N . PHE A 1 323 ? -10.969 4.026 3.713 1.00 91.75 323 PHE A N 1
ATOM 2510 C CA . PHE A 1 323 ? -11.855 3.002 3.168 1.00 91.75 323 PHE A CA 1
ATOM 2511 C C . PHE A 1 323 ? -12.414 3.402 1.792 1.00 91.75 323 PHE A C 1
ATOM 2513 O O . PHE A 1 323 ? -12.974 4.482 1.605 1.00 91.75 323 PHE A O 1
ATOM 2520 N N . GLY A 1 324 ? -12.243 2.514 0.807 1.00 85.50 324 GLY A N 1
ATOM 2521 C CA . GLY A 1 324 ? -12.666 2.727 -0.582 1.00 85.50 324 GLY A CA 1
ATOM 2522 C C . GLY A 1 324 ? -11.736 3.619 -1.421 1.00 85.50 324 GLY A C 1
ATOM 2523 O O . GLY A 1 324 ? -11.889 3.666 -2.647 1.00 85.50 324 GLY A O 1
ATOM 2524 N N . ASP A 1 325 ? -10.745 4.268 -0.805 1.00 86.62 325 ASP A N 1
ATOM 2525 C CA . ASP A 1 325 ? -9.785 5.157 -1.465 1.00 86.62 325 ASP A CA 1
ATOM 2526 C C . ASP A 1 325 ? -8.360 4.959 -0.926 1.00 86.62 325 ASP A C 1
ATOM 2528 O O . ASP A 1 325 ? -7.780 5.795 -0.232 1.00 86.62 325 ASP A O 1
ATOM 2532 N N . TRP A 1 326 ? -7.806 3.788 -1.231 1.00 88.81 326 TRP A N 1
ATOM 2533 C CA . TRP A 1 326 ? -6.501 3.359 -0.749 1.00 88.81 326 TRP A CA 1
ATOM 2534 C C . TRP A 1 326 ? -5.369 3.823 -1.674 1.00 88.81 326 TRP A C 1
ATOM 2536 O O . TRP A 1 326 ? -5.298 3.405 -2.829 1.00 88.81 326 TRP A O 1
ATOM 2546 N N . GLN A 1 327 ? -4.420 4.618 -1.170 1.00 82.56 327 GLN A N 1
ATOM 2547 C CA . GLN A 1 327 ? -3.187 4.922 -1.917 1.00 82.56 327 GLN A CA 1
ATOM 2548 C C . GLN A 1 327 ? -2.221 3.727 -1.996 1.00 82.56 327 GLN A C 1
ATOM 2550 O O . GLN A 1 327 ? -1.414 3.641 -2.918 1.00 82.56 327 GLN A O 1
ATOM 2555 N N . ALA A 1 328 ? -2.271 2.805 -1.041 1.00 85.44 328 ALA A N 1
ATOM 2556 C CA . ALA A 1 328 ? -1.407 1.627 -0.966 1.00 85.44 328 ALA A CA 1
ATOM 2557 C C . ALA A 1 328 ? -2.252 0.394 -0.609 1.00 85.44 328 ALA A C 1
ATOM 2559 O O . ALA A 1 328 ? -3.473 0.492 -0.540 1.00 85.44 328 ALA A O 1
ATOM 2560 N N . PHE A 1 329 ? -1.638 -0.774 -0.399 1.00 89.31 329 PHE A N 1
ATOM 2561 C CA . PHE A 1 329 ? -2.403 -1.977 -0.051 1.00 89.31 329 PHE A CA 1
ATOM 2562 C C . PHE A 1 329 ? -3.224 -1.756 1.234 1.00 89.31 329 PHE A C 1
ATOM 2564 O O . PHE A 1 329 ? -2.653 -1.284 2.224 1.00 89.31 329 PHE A O 1
ATOM 2571 N N . PRO A 1 330 ? -4.521 -2.114 1.237 1.00 92.75 330 PRO A N 1
ATOM 2572 C CA . PRO A 1 330 ? -5.382 -1.994 2.413 1.00 92.75 330 PRO A CA 1
ATOM 2573 C C . PRO A 1 330 ? -4.953 -2.971 3.524 1.00 92.75 330 PRO A C 1
ATOM 2575 O O . PRO A 1 330 ? -4.205 -3.917 3.241 1.00 92.75 330 PRO A O 1
ATOM 2578 N N . PRO A 1 331 ? -5.438 -2.795 4.768 1.00 94.00 331 PRO A N 1
ATOM 2579 C CA . PRO A 1 331 ? -5.241 -3.777 5.833 1.00 94.00 331 PRO A CA 1
ATOM 2580 C C . PRO A 1 331 ? -5.833 -5.143 5.459 1.00 94.00 331 PRO A C 1
ATOM 2582 O O . PRO A 1 331 ? -6.749 -5.242 4.637 1.00 94.00 331 PRO A O 1
ATOM 2585 N N . ASP A 1 332 ? -5.317 -6.209 6.073 1.00 91.69 332 ASP A N 1
ATOM 2586 C CA . ASP A 1 332 ? -5.653 -7.592 5.712 1.00 91.69 332 ASP A CA 1
ATOM 2587 C C . ASP A 1 332 ? -7.122 -7.951 5.963 1.00 91.69 332 ASP A C 1
ATOM 2589 O O . ASP A 1 332 ? -7.643 -8.837 5.298 1.00 91.69 332 ASP A O 1
ATOM 2593 N N . ASP A 1 333 ? -7.820 -7.277 6.875 1.00 92.12 333 ASP A N 1
ATOM 2594 C CA . ASP A 1 333 ? -9.257 -7.472 7.106 1.00 92.12 333 ASP A CA 1
ATOM 2595 C C . ASP A 1 333 ? -10.135 -6.442 6.373 1.00 92.12 333 ASP A C 1
ATOM 2597 O O . ASP A 1 333 ? -11.366 -6.556 6.394 1.00 92.12 333 ASP A O 1
ATOM 2601 N N . VAL A 1 334 ? -9.505 -5.479 5.684 1.00 94.69 334 VAL A N 1
ATOM 2602 C CA . VAL A 1 334 ? -10.133 -4.349 4.978 1.00 94.69 334 VAL A CA 1
ATOM 2603 C C . VAL A 1 334 ? -10.974 -3.468 5.921 1.00 94.69 334 VAL A C 1
ATOM 2605 O O . VAL A 1 334 ? -11.854 -2.728 5.489 1.00 94.69 334 VAL A O 1
ATOM 2608 N N . PHE A 1 335 ? -10.700 -3.514 7.227 1.00 96.06 335 PHE A N 1
ATOM 2609 C CA . PHE A 1 335 ? -11.365 -2.672 8.212 1.00 96.06 335 PHE A CA 1
ATOM 2610 C C . PHE A 1 335 ? -10.636 -1.332 8.362 1.00 96.06 335 PHE A C 1
ATOM 2612 O O . PHE A 1 335 ? -9.415 -1.292 8.488 1.00 96.06 335 PHE A O 1
ATOM 2619 N N . TRP A 1 336 ? -11.389 -0.233 8.383 1.00 97.69 336 TRP A N 1
ATOM 2620 C CA . TRP A 1 336 ? -10.890 1.108 8.701 1.00 97.69 336 TRP A CA 1
ATOM 2621 C C . TRP A 1 336 ? -11.893 1.780 9.626 1.00 97.69 336 TRP A C 1
ATOM 2623 O O . TRP A 1 336 ? -13.049 1.978 9.238 1.00 97.69 336 TRP A O 1
ATOM 2633 N N . GLY A 1 337 ? -11.488 2.054 10.862 1.00 98.31 337 GLY A N 1
ATOM 2634 C CA . GLY A 1 337 ? -12.418 2.478 11.900 1.00 98.31 337 GLY A CA 1
ATOM 2635 C C . GLY A 1 337 ? -12.095 1.905 13.275 1.00 98.31 337 GLY A C 1
ATOM 2636 O O . GLY A 1 337 ? -10.973 1.482 13.560 1.00 98.31 337 GLY A O 1
ATOM 2637 N N . ILE A 1 338 ? -13.102 1.891 14.140 1.00 98.75 338 ILE A N 1
ATOM 2638 C CA . ILE A 1 338 ? -13.033 1.409 15.515 1.00 98.75 338 ILE A CA 1
ATOM 2639 C C . ILE A 1 338 ? -14.344 0.735 15.920 1.00 98.75 338 ILE A C 1
ATOM 2641 O O . ILE A 1 338 ? -15.433 1.228 15.644 1.00 98.75 338 ILE A O 1
ATOM 2645 N N . VAL A 1 339 ? -14.244 -0.389 16.619 1.00 98.50 339 VAL A N 1
ATOM 2646 C CA . VAL A 1 339 ? -15.382 -1.121 17.171 1.00 98.50 339 VAL A CA 1
ATOM 2647 C C . VAL A 1 339 ? -15.089 -1.557 18.602 1.00 98.50 339 VAL A C 1
ATOM 2649 O O . VAL A 1 339 ? -13.956 -1.889 18.963 1.00 98.50 339 VAL A O 1
ATOM 2652 N N . VAL A 1 340 ? -16.133 -1.548 19.425 1.00 98.25 340 VAL A N 1
ATOM 2653 C CA . VAL A 1 340 ? -16.100 -1.979 20.818 1.00 98.25 340 VAL A CA 1
ATOM 2654 C C . VAL A 1 340 ? -17.006 -3.191 20.989 1.00 98.25 340 VAL A C 1
ATOM 2656 O O . VAL A 1 340 ? -18.189 -3.153 20.650 1.00 98.25 340 VAL A O 1
ATOM 2659 N N . PHE A 1 341 ? -16.461 -4.257 21.565 1.00 98.00 341 PHE A N 1
ATOM 2660 C CA . PHE A 1 341 ? -17.190 -5.471 21.915 1.00 98.00 341 PHE A CA 1
ATOM 2661 C C . PHE A 1 341 ? -17.225 -5.682 23.425 1.00 98.00 341 PHE A C 1
ATOM 2663 O O . PHE A 1 341 ? -16.302 -5.314 24.147 1.00 98.00 341 PHE A O 1
ATOM 2670 N N . ASP A 1 342 ? -18.262 -6.360 23.895 1.00 96.06 342 ASP A N 1
ATOM 2671 C CA . ASP A 1 342 ? -18.327 -6.914 25.240 1.00 96.06 342 ASP A CA 1
ATOM 2672 C C . ASP A 1 342 ? -17.353 -8.093 25.365 1.00 96.06 342 ASP A C 1
ATOM 2674 O O . ASP A 1 342 ? -17.470 -9.094 24.646 1.00 96.06 342 ASP A O 1
ATOM 2678 N N . ALA A 1 343 ? -16.396 -7.970 26.280 1.00 93.75 343 ALA A N 1
ATOM 2679 C CA . ALA A 1 343 ? -15.405 -8.992 26.596 1.00 93.75 343 ALA A CA 1
ATOM 2680 C C . ALA A 1 343 ? -15.618 -9.600 27.990 1.00 93.75 343 ALA A C 1
ATOM 2682 O O . ALA A 1 343 ? -14.803 -10.410 28.432 1.00 93.75 343 ALA A O 1
ATOM 2683 N N . THR A 1 344 ? -16.714 -9.252 28.671 1.00 83.56 344 THR A N 1
ATOM 2684 C CA . THR A 1 344 ? -16.999 -9.720 30.026 1.00 83.56 344 THR A CA 1
ATOM 2685 C C . THR A 1 344 ? -17.131 -11.251 30.029 1.00 83.56 344 THR A C 1
ATOM 2687 O O . THR A 1 344 ? -17.946 -11.804 29.276 1.00 83.56 344 THR A O 1
ATOM 2690 N N . PRO A 1 345 ? -16.364 -11.986 30.860 1.00 70.44 345 PRO A N 1
ATOM 2691 C CA . PRO A 1 345 ? -16.404 -13.441 30.887 1.00 70.44 345 PRO A CA 1
ATOM 2692 C C . PRO A 1 345 ? -17.820 -13.944 31.170 1.00 70.44 345 PRO A C 1
ATOM 2694 O O . PRO A 1 345 ? -18.374 -13.729 32.251 1.00 70.44 345 PRO A O 1
ATOM 2697 N N . ARG A 1 346 ? -18.422 -14.668 30.217 1.00 62.94 346 ARG A N 1
ATOM 2698 C CA . ARG A 1 346 ? -19.704 -15.336 30.467 1.00 62.94 346 ARG A CA 1
ATOM 2699 C C . ARG A 1 346 ? -19.503 -16.355 31.586 1.00 62.94 346 ARG A C 1
ATOM 2701 O O . ARG A 1 346 ? -18.833 -17.369 31.383 1.00 62.94 346 ARG A O 1
ATOM 2708 N N . GLN A 1 347 ? -20.109 -16.121 32.751 1.00 48.00 347 GLN A N 1
ATOM 2709 C CA . GLN A 1 347 ? -20.217 -17.155 33.777 1.00 48.00 347 GLN A CA 1
ATOM 2710 C C . GLN A 1 347 ? -20.936 -18.358 33.154 1.00 48.00 347 GLN A C 1
ATOM 2712 O O . GLN A 1 347 ? -22.095 -18.256 32.743 1.00 48.00 347 GLN A O 1
ATOM 2717 N N . ARG A 1 348 ? -20.235 -19.494 33.036 1.00 43.00 348 ARG A N 1
ATOM 2718 C CA . ARG A 1 348 ? -20.869 -20.772 32.696 1.00 43.00 348 ARG A CA 1
ATOM 2719 C C . ARG A 1 348 ? -21.890 -21.065 33.797 1.00 43.00 348 ARG A C 1
ATOM 2721 O O . ARG A 1 348 ? -21.493 -21.265 34.941 1.00 43.00 348 ARG A O 1
ATOM 2728 N N . ARG A 1 349 ? -23.176 -21.003 33.450 1.00 37.38 349 ARG A N 1
ATOM 2729 C CA . ARG A 1 349 ? -24.265 -21.461 34.318 1.00 37.38 349 ARG A CA 1
ATOM 2730 C C . ARG A 1 349 ? -24.238 -22.971 34.476 1.00 37.38 349 ARG A C 1
ATOM 2732 O O . ARG A 1 349 ? -23.874 -23.646 33.485 1.00 37.38 349 ARG A O 1
#